Protein AF-A0A6B3IFC1-F1 (afdb_monomer_lite)

Sequence (209 aa):
SLVELRRTVQDLDPGDTPGRGARRLLTRLPGANRLRDHVAKYASAQGTLNRIVGSLRSGQDELRRDNAALHTERTRLWESMGRLQEYAVLTEALDGVVARRIADTEHADPVQADALRADVLFPVRQKHQDLLTQLAVCAQGYLAMDVVRRNNDELIKGVDRAATTTLSALRIAVTLASALENQRRVTEQVRVLRSTTEELIRGNAEMLA

Radius of gyration: 40.64 Å; chains: 1; bounding box: 95×30×128 Å

Foldseek 3Di:
DPDDPPPPPPPPDPPDDPDVPVVVVLVPPPCNVVVVVLVVVLVVLVVVLVVVLVVLVVVLVVLVVLLVVLVVVLVVLVVVLVVLVVLLVVLVVQLVVLVVVLVVCCVPPVPVSVCSVVVPNVVSVVSSVVSVVSSVVSVVSSVVSVVSNVVSVVSSVVSVCCSPPVSVVSNVVSVVVSVVVVVVVVVVVVVVVVVVVVVVVVVVVVVVD

Structure (mmCIF, N/CA/C/O backbone):
data_AF-A0A6B3IFC1-F1
#
_entry.id   AF-A0A6B3IFC1-F1
#
loop_
_atom_site.group_PDB
_atom_site.id
_atom_site.type_symbol
_atom_site.label_atom_id
_atom_site.label_alt_id
_atom_site.label_comp_id
_atom_site.label_asym_id
_atom_site.label_entity_id
_atom_site.label_seq_id
_atom_site.pdbx_PDB_ins_code
_atom_site.Cartn_x
_atom_site.Cartn_y
_atom_site.Cartn_z
_atom_site.occupancy
_atom_site.B_iso_or_equiv
_atom_site.auth_seq_id
_atom_site.auth_comp_id
_atom_site.auth_asym_id
_atom_site.auth_atom_id
_atom_site.pdbx_PDB_model_num
ATOM 1 N N . SER A 1 1 ? -37.799 20.849 6.720 1.00 44.66 1 SER A N 1
ATOM 2 C CA . SER A 1 1 ? -38.107 19.654 7.524 1.00 44.66 1 SER A CA 1
ATOM 3 C C . SER A 1 1 ? -36.796 19.207 8.156 1.00 44.66 1 SER A C 1
ATOM 5 O O . SER A 1 1 ? -35.993 18.592 7.481 1.00 44.66 1 SER A O 1
ATOM 7 N N . LEU A 1 2 ? -36.308 19.749 9.276 1.00 30.45 2 LEU A N 1
ATOM 8 C CA . LEU A 1 2 ? -36.878 19.811 10.625 1.00 30.45 2 LEU A CA 1
ATOM 9 C C . LEU A 1 2 ? -37.477 18.472 11.097 1.00 30.45 2 LEU A C 1
ATOM 11 O O . LEU A 1 2 ? -38.662 18.228 10.936 1.00 30.45 2 LEU A O 1
ATOM 15 N N . VAL A 1 3 ? -36.625 17.712 11.800 1.00 33.16 3 VAL A N 1
ATOM 16 C CA . VAL A 1 3 ? -36.979 16.864 12.960 1.00 33.16 3 VAL A CA 1
ATOM 17 C C . VAL A 1 3 ? -37.540 15.463 12.660 1.00 33.16 3 VAL A C 1
ATOM 19 O O . VAL A 1 3 ? -38.360 14.949 13.409 1.00 33.16 3 VAL A O 1
ATOM 22 N N . GLU A 1 4 ? -37.022 14.766 11.646 1.00 37.31 4 GLU A N 1
ATOM 23 C CA . GLU A 1 4 ? -37.506 13.410 11.307 1.00 37.31 4 GLU A CA 1
ATOM 24 C C . GLU A 1 4 ? -36.605 12.233 11.727 1.00 37.31 4 GLU A C 1
ATOM 26 O O . GLU A 1 4 ? -36.847 11.096 11.350 1.00 37.31 4 GLU A O 1
ATOM 31 N N . LEU A 1 5 ? -35.607 12.439 12.594 1.00 33.94 5 LEU A N 1
ATOM 32 C CA . LEU A 1 5 ? -34.878 11.313 13.215 1.00 33.94 5 LEU A CA 1
ATOM 33 C C . LEU A 1 5 ? -34.531 11.539 14.691 1.00 33.94 5 LEU A C 1
ATOM 35 O O . LEU A 1 5 ? -33.506 11.101 15.210 1.00 33.94 5 LEU A O 1
ATOM 39 N N . ARG A 1 6 ? -35.437 12.213 15.404 1.00 35.06 6 ARG A N 1
ATOM 40 C CA . ARG A 1 6 ? -35.442 12.274 16.870 1.00 35.06 6 ARG A CA 1
ATOM 41 C C . ARG A 1 6 ? -36.792 11.793 17.394 1.00 35.06 6 ARG A C 1
ATOM 43 O O . ARG A 1 6 ? -37.571 12.582 17.918 1.00 35.06 6 ARG A O 1
ATOM 50 N N . ARG A 1 7 ? -37.085 10.497 17.250 1.00 34.75 7 ARG A N 1
ATOM 51 C CA . ARG A 1 7 ? -38.224 9.883 17.953 1.00 34.75 7 ARG A CA 1
ATOM 52 C C . ARG A 1 7 ? -38.098 8.377 18.197 1.00 34.75 7 ARG A C 1
ATOM 54 O O . ARG A 1 7 ? -39.072 7.651 18.110 1.00 34.75 7 ARG A O 1
ATOM 61 N N . THR A 1 8 ? -36.933 7.909 18.640 1.00 37.75 8 THR A N 1
ATOM 62 C CA . THR A 1 8 ? -36.818 6.602 19.324 1.00 37.75 8 THR A CA 1
ATOM 63 C C . THR A 1 8 ? -37.108 6.768 20.821 1.00 37.75 8 THR A C 1
ATOM 65 O O . THR A 1 8 ? -36.258 6.521 21.670 1.00 37.75 8 THR A O 1
ATOM 68 N N . VAL A 1 9 ? -38.295 7.288 21.145 1.00 34.97 9 VAL A N 1
ATOM 69 C CA . VAL A 1 9 ? -38.844 7.333 22.522 1.00 34.97 9 VAL A CA 1
ATOM 70 C C . VAL A 1 9 ? -40.312 6.886 22.537 1.00 34.97 9 VAL A C 1
ATOM 72 O O . VAL A 1 9 ? -40.978 6.943 23.562 1.00 34.97 9 VAL A O 1
ATOM 75 N N . GLN A 1 10 ? -40.842 6.398 21.417 1.00 34.88 10 GLN A N 1
ATOM 76 C CA . GLN A 1 10 ? -42.260 6.083 21.305 1.00 34.88 10 GLN A CA 1
ATOM 77 C C . GLN A 1 10 ? -42.498 4.596 21.067 1.00 34.88 10 GLN A C 1
ATOM 79 O O . GLN A 1 10 ? -43.219 4.233 20.161 1.00 34.88 10 GLN A O 1
ATOM 84 N N . ASP A 1 11 ? -41.902 3.765 21.919 1.00 36.50 11 ASP A N 1
ATOM 85 C CA . ASP A 1 11 ? -42.321 2.376 22.123 1.00 36.50 11 ASP A CA 1
ATOM 86 C C . ASP A 1 11 ? -42.270 2.077 23.618 1.00 36.50 11 ASP A C 1
ATOM 88 O O . ASP A 1 11 ? -41.340 1.457 24.127 1.00 36.50 11 ASP A O 1
ATOM 92 N N . LEU A 1 12 ? -43.238 2.632 24.347 1.00 33.69 12 LEU A N 1
ATOM 93 C CA . LEU A 1 12 ? -43.640 2.193 25.686 1.00 33.69 12 LEU A CA 1
ATOM 94 C C . LEU A 1 12 ? -44.957 2.880 26.067 1.00 33.69 12 LEU A C 1
ATOM 96 O O . LEU A 1 12 ? -45.075 3.512 27.114 1.00 33.69 12 LEU A O 1
ATOM 100 N N . ASP A 1 13 ? -45.963 2.735 25.207 1.00 42.38 13 ASP A N 1
ATOM 101 C CA . ASP A 1 13 ? -47.350 2.817 25.656 1.00 42.38 13 ASP A CA 1
ATOM 102 C C . ASP A 1 13 ? -48.144 1.625 25.109 1.00 42.38 13 ASP A C 1
ATOM 104 O O . ASP A 1 13 ? -48.675 1.683 24.003 1.00 42.38 13 ASP A O 1
ATOM 108 N N . PRO A 1 14 ? -48.226 0.508 25.856 1.00 38.38 14 PRO A N 1
ATOM 109 C CA . PRO A 1 14 ? -49.321 -0.421 25.701 1.00 38.38 14 PRO A CA 1
ATOM 110 C C . PRO A 1 14 ? -50.484 0.128 26.535 1.00 38.38 14 PRO A C 1
ATOM 112 O O . PRO A 1 14 ? -50.649 -0.167 27.735 1.00 38.38 14 PRO A O 1
ATOM 115 N N . GLY A 1 15 ? -51.255 0.989 25.879 1.00 40.12 15 GLY A N 1
ATOM 116 C CA . GLY A 1 15 ? -52.636 1.271 26.219 1.00 40.12 15 GLY A CA 1
ATOM 117 C C . GLY A 1 15 ? -53.509 0.165 25.644 1.00 40.12 15 GLY A C 1
ATOM 118 O O . GLY A 1 15 ? -53.752 0.147 24.449 1.00 40.12 15 GLY A O 1
ATOM 119 N N . ASP A 1 16 ? -53.888 -0.790 26.492 1.00 43.19 16 ASP A N 1
ATOM 120 C CA . ASP A 1 16 ? -55.277 -1.242 26.651 1.00 43.19 16 ASP A CA 1
ATOM 121 C C . ASP A 1 16 ? -55.330 -2.406 27.641 1.00 43.19 16 ASP A C 1
ATOM 123 O O . ASP A 1 16 ? -55.292 -3.587 27.305 1.00 43.19 16 ASP A O 1
ATOM 127 N N . THR A 1 17 ? -55.375 -2.073 28.932 1.00 39.91 17 THR A N 1
ATOM 128 C CA . THR A 1 17 ? -55.842 -3.012 29.961 1.00 39.91 17 THR A CA 1
ATOM 129 C C . THR A 1 17 ? -56.393 -2.212 31.149 1.00 39.91 17 THR A C 1
ATOM 131 O O . THR A 1 17 ? -55.738 -1.265 31.608 1.00 39.91 17 THR A O 1
ATOM 134 N N . PRO A 1 18 ? -57.602 -2.525 31.650 1.00 42.16 18 PRO A N 1
ATOM 135 C CA . PRO A 1 18 ? -58.291 -1.706 32.641 1.00 42.16 18 PRO A CA 1
ATOM 136 C C . PRO A 1 18 ? -57.657 -1.896 34.025 1.00 42.16 18 PRO A C 1
ATOM 138 O O . PRO A 1 18 ? -57.953 -2.836 34.750 1.00 42.16 18 PRO A O 1
ATOM 141 N N . GLY A 1 19 ? -56.754 -0.986 34.394 1.00 44.16 19 GLY A N 1
ATOM 142 C CA . GLY A 1 19 ? -56.053 -1.028 35.682 1.00 44.16 19 GLY A CA 1
ATOM 143 C C . GLY A 1 19 ? -55.394 0.300 36.059 1.00 44.16 19 GLY A C 1
ATOM 144 O O . GLY A 1 19 ? -54.219 0.337 36.422 1.00 44.16 19 GLY A O 1
ATOM 145 N N . ARG A 1 20 ? -56.121 1.424 35.953 1.00 46.25 20 ARG A N 1
ATOM 146 C CA . ARG A 1 20 ? -55.597 2.789 36.208 1.00 46.25 20 ARG A CA 1
ATOM 147 C C . ARG A 1 20 ? -55.148 3.065 37.658 1.00 46.25 20 ARG A C 1
ATOM 149 O O . ARG A 1 20 ? -54.474 4.066 37.883 1.00 46.25 20 ARG A O 1
ATOM 156 N N . GLY A 1 21 ? -55.450 2.195 38.626 1.00 44.12 21 GLY A N 1
ATOM 157 C CA . GLY A 1 21 ? -55.042 2.367 40.031 1.00 44.12 21 GLY A CA 1
ATOM 158 C C . GLY A 1 21 ? -53.614 1.901 40.353 1.00 44.12 21 GLY A C 1
ATOM 159 O O . GLY A 1 21 ? -52.909 2.552 41.121 1.00 44.12 21 GLY A O 1
ATOM 160 N N . ALA A 1 22 ? -53.140 0.820 39.725 1.00 46.16 22 ALA A N 1
ATOM 161 C CA . ALA A 1 22 ? -51.871 0.179 40.093 1.00 46.16 22 ALA A CA 1
ATOM 162 C C . ALA A 1 22 ? -50.627 0.853 39.469 1.00 46.16 22 ALA A C 1
ATOM 164 O O . ALA A 1 22 ? -49.564 0.905 40.090 1.00 46.16 22 ALA A O 1
ATOM 165 N N . ARG A 1 23 ? -50.752 1.453 38.272 1.00 47.50 23 ARG A N 1
ATOM 166 C CA . ARG A 1 23 ? -49.630 2.122 37.571 1.00 47.50 23 ARG A CA 1
ATOM 167 C C . ARG A 1 23 ? -49.149 3.416 38.250 1.00 47.50 23 ARG A C 1
ATOM 169 O O . ARG A 1 23 ? -47.977 3.755 38.118 1.00 47.50 23 ARG A O 1
ATOM 176 N N . ARG A 1 24 ? -50.003 4.121 39.009 1.00 50.41 24 ARG A N 1
ATOM 177 C CA . ARG A 1 24 ? -49.600 5.296 39.822 1.00 50.41 24 ARG A CA 1
ATOM 178 C C . ARG A 1 24 ? -48.978 4.921 41.171 1.00 50.41 24 ARG A C 1
ATOM 180 O O . ARG A 1 24 ? -48.279 5.741 41.759 1.00 50.41 24 ARG A O 1
ATOM 187 N N . LEU A 1 25 ? -49.222 3.702 41.654 1.00 47.25 25 LEU A N 1
ATOM 188 C CA . LEU A 1 25 ? -48.670 3.216 42.918 1.00 47.25 25 LEU A CA 1
ATOM 189 C C . LEU A 1 25 ? -47.225 2.713 42.738 1.00 47.25 25 LEU A C 1
ATOM 191 O O . LEU A 1 25 ? -46.376 2.958 43.590 1.00 47.25 25 LEU A O 1
ATOM 195 N N . LEU A 1 26 ? -46.909 2.124 41.578 1.00 51.03 26 LEU A N 1
ATOM 196 C CA . LEU A 1 26 ? -45.552 1.674 41.235 1.00 51.03 26 LEU A CA 1
ATOM 197 C C . LEU A 1 26 ? -44.563 2.821 40.964 1.00 51.03 26 LEU A C 1
ATOM 199 O O . LEU A 1 26 ? -43.377 2.675 41.238 1.00 51.03 26 LEU A O 1
ATOM 203 N N . THR A 1 27 ? -45.023 3.982 40.488 1.00 48.78 27 THR A N 1
ATOM 204 C CA . THR A 1 27 ? -44.160 5.162 40.271 1.00 48.78 27 THR A CA 1
ATOM 205 C C . THR A 1 27 ? -43.858 5.954 41.547 1.00 48.78 27 THR A C 1
ATOM 207 O O . THR A 1 27 ? -42.941 6.772 41.542 1.00 48.78 27 THR A O 1
ATOM 210 N N . ARG A 1 28 ? -44.581 5.698 42.648 1.00 51.44 28 ARG A N 1
ATOM 211 C CA . ARG A 1 28 ? -44.344 6.297 43.977 1.00 51.44 28 ARG A CA 1
ATOM 212 C C . ARG A 1 28 ? -43.596 5.383 44.951 1.00 51.44 28 ARG A C 1
ATOM 214 O O . ARG A 1 28 ? -43.271 5.821 46.050 1.00 51.44 28 ARG A O 1
ATOM 221 N N . LEU A 1 29 ? -43.283 4.150 44.554 1.00 49.03 29 LEU A N 1
ATOM 222 C CA . LEU A 1 29 ? -42.399 3.277 45.324 1.00 49.03 29 LEU A CA 1
ATOM 223 C C . LEU A 1 29 ? -40.964 3.845 45.296 1.00 49.03 29 LEU A C 1
ATOM 225 O O . LEU A 1 29 ? -40.421 4.048 44.200 1.00 49.03 29 LEU A O 1
ATOM 229 N N . PRO A 1 30 ? -40.333 4.104 46.461 1.00 44.91 30 PRO A N 1
ATOM 230 C CA . PRO A 1 30 ? -38.970 4.626 46.556 1.00 44.91 30 PRO A CA 1
ATOM 231 C C . PRO A 1 30 ? -37.958 3.592 46.027 1.00 44.91 30 PRO A C 1
ATOM 233 O O . PRO A 1 30 ? -37.359 2.827 46.772 1.00 44.91 30 PRO A O 1
ATOM 236 N N . GLY A 1 31 ? -37.787 3.546 44.703 1.00 53.56 31 GLY A N 1
ATOM 237 C CA . GLY A 1 31 ? -36.930 2.576 44.012 1.00 53.56 31 GLY A CA 1
ATOM 238 C C . GLY A 1 31 ? -37.179 2.453 42.503 1.00 53.56 31 GLY A C 1
ATOM 239 O O . GLY A 1 31 ? -36.244 2.153 41.763 1.00 53.56 31 GLY A O 1
ATOM 240 N N . ALA A 1 32 ? -38.385 2.767 42.012 1.00 49.09 32 ALA A N 1
ATOM 241 C CA . ALA A 1 32 ? -38.739 2.586 40.597 1.00 49.09 32 ALA A CA 1
ATOM 242 C C . ALA A 1 32 ? -37.940 3.489 39.630 1.00 49.09 32 ALA A C 1
ATOM 244 O O . ALA A 1 32 ? -37.480 3.025 38.587 1.00 49.09 32 ALA A O 1
ATOM 245 N N . ASN A 1 33 ? -37.685 4.752 39.999 1.00 56.19 33 ASN A N 1
ATOM 246 C CA . ASN A 1 33 ? -36.814 5.640 39.210 1.00 56.19 33 ASN A CA 1
ATOM 247 C C . ASN A 1 33 ? -35.348 5.165 39.186 1.00 56.19 33 ASN A C 1
ATOM 249 O O . ASN A 1 33 ? -34.645 5.388 38.208 1.00 56.19 33 ASN A O 1
ATOM 253 N N . ARG A 1 34 ? -34.897 4.444 40.222 1.00 56.97 34 ARG A N 1
ATOM 254 C CA . ARG A 1 34 ? -33.497 4.008 40.367 1.00 56.97 34 ARG A CA 1
ATOM 255 C C . ARG A 1 34 ? -33.161 2.806 39.484 1.00 56.97 34 ARG A C 1
ATOM 257 O O . ARG A 1 34 ? -32.059 2.734 38.949 1.00 56.97 34 ARG A O 1
ATOM 264 N N . LEU A 1 35 ? -34.117 1.894 39.288 1.00 55.34 35 LEU A N 1
ATOM 265 C CA . LEU A 1 35 ? -33.994 0.809 38.305 1.00 55.34 35 LEU A CA 1
ATOM 266 C C . LEU A 1 35 ? -33.917 1.361 36.876 1.00 55.34 35 LEU A C 1
ATOM 268 O O . LEU A 1 35 ? -33.113 0.887 36.077 1.00 55.34 35 LEU A O 1
ATOM 272 N N . ARG A 1 36 ? -34.697 2.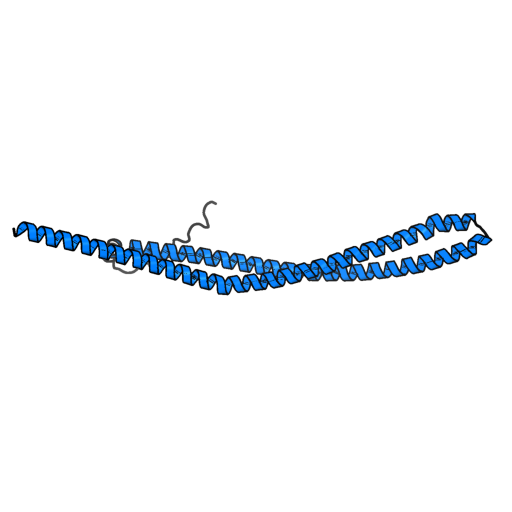409 36.578 1.00 59.34 36 ARG A N 1
ATOM 273 C CA . ARG A 1 36 ? -34.665 3.099 35.281 1.00 59.34 36 ARG A CA 1
ATOM 274 C C . ARG A 1 36 ? -33.305 3.726 34.984 1.00 59.34 36 ARG A C 1
ATOM 276 O O . ARG A 1 36 ? -32.783 3.513 33.894 1.00 59.34 36 ARG A O 1
ATOM 283 N N . ASP A 1 37 ? -32.712 4.421 35.950 1.00 65.69 37 ASP A N 1
ATOM 284 C CA . ASP A 1 37 ? -31.393 5.043 35.779 1.00 65.69 37 ASP A CA 1
ATOM 285 C C . ASP A 1 37 ? -30.276 4.009 35.566 1.00 65.69 37 ASP A C 1
ATOM 287 O O . ASP A 1 37 ? -29.344 4.244 34.793 1.00 65.69 37 ASP A O 1
ATOM 291 N N . HIS A 1 38 ? -30.375 2.840 36.211 1.00 58.72 38 HIS A N 1
ATOM 292 C CA . HIS A 1 38 ? -29.400 1.755 36.049 1.00 58.72 38 HIS A CA 1
ATOM 293 C C . HIS A 1 38 ? -29.494 1.111 34.663 1.00 58.72 38 HIS A C 1
ATOM 295 O O . HIS A 1 38 ? -28.481 0.939 33.985 1.00 58.72 38 HIS A O 1
ATOM 301 N N . VAL A 1 39 ? -30.719 0.836 34.207 1.00 58.97 39 VAL A N 1
ATOM 302 C CA . VAL A 1 39 ? -30.981 0.338 32.849 1.00 58.97 39 V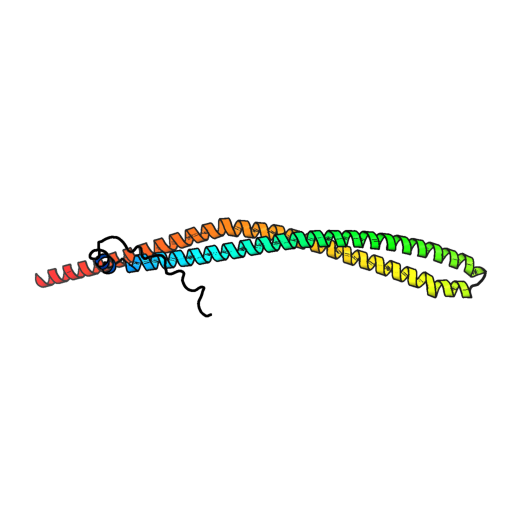AL A CA 1
ATOM 303 C C . VAL A 1 39 ? -30.530 1.360 31.803 1.00 58.97 39 VAL A C 1
ATOM 305 O O . VAL A 1 39 ? -29.913 0.977 30.813 1.00 58.97 39 VAL A O 1
ATOM 308 N N . ALA A 1 40 ? -30.748 2.657 32.040 1.00 62.16 40 ALA A N 1
ATOM 309 C CA . ALA A 1 40 ? -30.331 3.719 31.127 1.00 62.16 40 ALA A CA 1
ATOM 310 C C . ALA A 1 40 ? -28.800 3.831 31.000 1.00 62.16 40 ALA A C 1
ATOM 312 O O . ALA A 1 40 ? -28.282 3.930 29.886 1.00 62.16 40 ALA A O 1
ATOM 313 N N . LYS A 1 41 ? -28.051 3.765 32.113 1.00 69.75 41 LYS A N 1
ATOM 314 C CA . LYS A 1 41 ? -26.575 3.773 32.084 1.00 69.75 41 LYS A CA 1
ATOM 315 C C . LYS A 1 41 ? -26.007 2.538 31.384 1.00 69.75 41 LYS A C 1
ATOM 317 O O . LYS A 1 41 ? -25.112 2.674 30.550 1.00 69.75 41 LYS A O 1
ATOM 322 N N . TYR A 1 42 ? -26.555 1.358 31.671 1.00 65.06 42 TYR A N 1
ATOM 323 C CA . TYR A 1 42 ? -26.146 0.113 31.020 1.00 65.06 42 TYR A CA 1
ATOM 324 C C . TYR A 1 42 ? -26.443 0.131 29.513 1.00 65.06 42 TYR A C 1
ATOM 326 O O . TYR A 1 42 ? -25.560 -0.149 28.702 1.00 65.06 42 TYR A O 1
ATOM 334 N N . ALA A 1 43 ? -27.652 0.544 29.122 1.00 65.50 43 ALA A N 1
ATOM 335 C CA . ALA A 1 43 ? -28.039 0.685 27.721 1.00 65.50 43 ALA A CA 1
ATOM 336 C C . ALA A 1 43 ? -27.150 1.696 26.973 1.00 65.50 43 ALA A C 1
ATOM 338 O O . ALA A 1 43 ? -26.762 1.448 25.832 1.00 65.50 43 ALA A O 1
ATOM 339 N N . SER A 1 44 ? -26.764 2.799 27.624 1.00 77.06 44 SER A N 1
ATOM 340 C CA . SER A 1 44 ? -25.848 3.800 27.060 1.00 77.06 44 SER A CA 1
ATOM 341 C C . SER A 1 44 ? -24.436 3.244 26.818 1.00 77.06 44 SER A C 1
ATOM 343 O O . SER A 1 44 ? -23.866 3.419 25.732 1.00 77.06 44 SER A O 1
ATOM 345 N N . ALA A 1 45 ? -23.882 2.512 27.792 1.00 75.88 45 ALA A N 1
ATOM 346 C CA . ALA A 1 45 ? -22.588 1.848 27.648 1.00 75.88 45 ALA A CA 1
ATOM 347 C C . ALA A 1 45 ? -22.625 0.802 26.522 1.00 75.88 45 ALA A C 1
ATOM 349 O O . ALA A 1 45 ? -21.760 0.802 25.646 1.00 75.88 45 ALA A O 1
ATOM 350 N N . GLN A 1 46 ? -23.678 -0.017 26.472 1.00 75.62 46 GLN A N 1
ATOM 351 C CA . GLN A 1 46 ? -23.863 -1.025 25.431 1.00 75.62 46 GLN A CA 1
ATOM 352 C C . GLN A 1 46 ? -24.022 -0.408 24.033 1.00 75.62 46 GLN A C 1
ATOM 354 O O . GLN A 1 46 ? -23.430 -0.895 23.070 1.00 75.62 46 GLN A O 1
ATOM 359 N N . GLY A 1 47 ? -24.766 0.695 23.915 1.00 83.62 47 GLY A N 1
ATOM 360 C CA . GLY A 1 47 ? -24.899 1.446 22.666 1.00 83.62 47 GLY A CA 1
ATOM 361 C C . GLY A 1 47 ? -23.570 2.034 22.186 1.00 83.62 47 GLY A C 1
ATOM 362 O O . GLY A 1 47 ? -23.285 2.035 20.988 1.00 83.62 47 GLY A O 1
ATOM 363 N N . THR A 1 48 ? -22.719 2.481 23.113 1.00 83.81 48 THR A N 1
ATOM 364 C CA . THR A 1 48 ? -21.363 2.952 22.793 1.00 83.81 48 THR A CA 1
ATOM 365 C C . THR A 1 48 ? -20.469 1.816 22.314 1.00 83.81 48 THR A C 1
ATOM 367 O O . THR A 1 48 ? -19.832 1.950 21.271 1.00 83.81 48 THR A O 1
ATOM 370 N N . LEU A 1 49 ? -20.482 0.677 23.008 1.00 83.75 49 LEU A N 1
ATOM 371 C CA . LEU A 1 49 ? -19.738 -0.516 22.606 1.00 83.75 49 LEU A CA 1
ATOM 372 C C . LEU A 1 49 ? -20.164 -1.015 21.218 1.00 83.75 49 LEU A C 1
ATOM 374 O O . LEU A 1 49 ? -19.313 -1.289 20.377 1.00 83.75 49 LEU A O 1
ATOM 378 N N . ASN A 1 50 ? -21.467 -1.057 20.932 1.00 85.06 50 ASN A N 1
ATOM 379 C CA . ASN A 1 50 ? -21.971 -1.457 19.617 1.00 85.06 50 ASN A CA 1
ATOM 380 C C . ASN A 1 50 ? -21.539 -0.489 18.501 1.00 85.06 50 ASN A C 1
ATOM 382 O O . ASN A 1 50 ? -21.184 -0.944 17.416 1.00 85.06 50 ASN A O 1
ATOM 386 N N . ARG A 1 51 ? -21.504 0.827 18.761 1.00 89.38 51 ARG A N 1
ATOM 387 C CA . ARG A 1 51 ? -20.957 1.809 17.805 1.00 89.38 51 ARG A CA 1
ATOM 388 C C . ARG A 1 51 ? -19.475 1.583 17.526 1.00 89.38 51 ARG A C 1
ATOM 390 O O . ARG A 1 51 ? -19.070 1.656 16.371 1.00 89.38 51 ARG A O 1
ATOM 397 N N . ILE A 1 52 ? -18.682 1.294 18.559 1.00 86.75 52 ILE A N 1
ATOM 398 C CA . ILE A 1 52 ? -17.250 0.998 18.403 1.00 86.75 52 ILE A CA 1
ATOM 399 C C . ILE A 1 52 ? -17.064 -0.235 17.514 1.00 86.75 52 ILE A C 1
ATOM 401 O O . ILE A 1 52 ? -16.295 -0.189 16.562 1.00 86.75 52 ILE A O 1
ATOM 405 N N . VAL A 1 53 ? -17.818 -1.307 17.768 1.00 87.94 53 VAL A N 1
ATOM 406 C CA . VAL A 1 53 ? -17.775 -2.530 16.948 1.00 87.94 53 VAL A CA 1
ATOM 407 C C . VAL A 1 53 ? -18.200 -2.261 15.511 1.00 87.94 53 VAL A C 1
ATOM 409 O O . VAL A 1 53 ? -17.566 -2.763 14.589 1.00 87.94 53 VAL A O 1
ATOM 412 N N . GLY A 1 54 ? -19.254 -1.465 15.316 1.00 90.00 54 GLY A N 1
ATOM 413 C CA . GLY A 1 54 ? -19.692 -1.045 13.988 1.00 90.00 54 GLY A CA 1
ATOM 414 C C . GLY A 1 54 ? -18.583 -0.313 13.233 1.00 90.00 54 GLY A C 1
ATOM 415 O O . GLY A 1 54 ? -18.263 -0.698 12.117 1.00 90.00 54 GLY A O 1
ATOM 416 N N . SER A 1 55 ? -17.941 0.669 13.872 1.00 91.81 55 SER A N 1
ATOM 417 C CA . SER A 1 55 ? -16.814 1.415 13.294 1.00 91.81 55 SER A CA 1
ATOM 418 C C . SER A 1 55 ? -15.633 0.505 12.938 1.00 91.81 55 SER A C 1
ATOM 420 O O . SER A 1 55 ? -15.110 0.567 11.829 1.00 91.81 55 SER A O 1
ATOM 422 N N . LEU A 1 56 ? -15.263 -0.402 13.848 1.00 91.56 56 LEU A N 1
ATOM 423 C CA . LEU A 1 56 ? -14.205 -1.386 13.629 1.00 91.56 56 LEU A CA 1
ATOM 424 C C . LEU A 1 56 ? -14.497 -2.282 12.417 1.00 91.56 56 LEU A C 1
ATOM 426 O O . LEU A 1 56 ? -13.627 -2.469 11.571 1.00 91.56 56 LEU A O 1
ATOM 430 N N . ARG A 1 57 ? -15.725 -2.798 12.296 1.00 90.69 57 ARG A N 1
ATOM 431 C CA . ARG A 1 57 ? -16.144 -3.615 11.146 1.00 90.69 57 ARG A CA 1
ATOM 432 C C . ARG A 1 57 ? -16.135 -2.823 9.841 1.00 90.69 57 ARG A C 1
ATOM 434 O O . ARG A 1 57 ? -15.610 -3.319 8.853 1.00 90.69 57 ARG A O 1
ATOM 441 N N . SER A 1 58 ? -16.628 -1.586 9.851 1.00 94.75 58 SER A N 1
ATOM 442 C CA . SER A 1 58 ? -16.566 -0.713 8.674 1.00 94.75 58 SER A CA 1
ATOM 443 C C . SER A 1 58 ? -15.125 -0.462 8.223 1.00 94.75 58 SER A C 1
ATOM 445 O O . SER A 1 58 ? -14.839 -0.572 7.033 1.00 94.75 58 SER A O 1
ATOM 447 N N . GLY A 1 59 ? -14.210 -0.197 9.164 1.00 95.31 59 GLY A N 1
ATOM 448 C CA . GLY A 1 59 ? -12.782 -0.064 8.865 1.00 95.31 59 GLY A CA 1
ATOM 449 C C . GLY A 1 59 ? -12.174 -1.362 8.325 1.00 95.31 59 GLY A C 1
ATOM 450 O O . GLY A 1 59 ? -11.375 -1.335 7.398 1.00 95.31 59 GLY A O 1
ATOM 451 N N . GLN A 1 60 ? -12.601 -2.522 8.833 1.00 96.00 60 GLN A N 1
ATOM 452 C CA . GLN A 1 60 ? -12.193 -3.822 8.292 1.00 96.00 60 GLN A CA 1
ATOM 453 C C . GLN A 1 60 ? -12.620 -3.995 6.826 1.00 96.00 60 GLN A C 1
ATOM 455 O O . GLN A 1 60 ? -11.842 -4.487 6.009 1.00 96.00 60 GLN A O 1
ATOM 460 N N . ASP A 1 61 ? -13.842 -3.592 6.484 1.00 96.62 61 ASP A N 1
ATOM 461 C CA . ASP A 1 61 ? -14.363 -3.688 5.118 1.00 96.62 61 ASP A CA 1
ATOM 462 C C . ASP A 1 61 ? -13.695 -2.696 4.162 1.00 96.62 61 ASP A C 1
ATOM 464 O O . ASP A 1 61 ? -13.562 -2.981 2.972 1.00 96.62 61 ASP A O 1
ATOM 468 N N . GLU A 1 62 ? -13.262 -1.544 4.668 1.00 97.50 62 GLU A N 1
ATOM 469 C CA . GLU A 1 62 ? -12.425 -0.598 3.930 1.00 97.50 62 GLU A CA 1
ATOM 470 C C . GLU A 1 62 ? -11.052 -1.203 3.618 1.00 97.50 62 GLU A C 1
ATOM 472 O O . GLU A 1 62 ? -10.699 -1.306 2.448 1.00 97.50 62 GLU A O 1
ATOM 477 N N . LEU A 1 63 ? -10.361 -1.767 4.616 1.00 98.06 63 LEU A N 1
ATOM 478 C CA . LEU A 1 63 ? -9.076 -2.454 4.413 1.00 98.06 63 LEU A CA 1
ATOM 479 C C . LEU A 1 63 ? -9.171 -3.609 3.398 1.00 98.06 63 LEU A C 1
ATOM 481 O O . LEU A 1 63 ? -8.250 -3.837 2.612 1.00 98.06 63 LEU A O 1
ATOM 485 N N . ARG A 1 64 ? -10.293 -4.344 3.380 1.00 97.81 64 ARG A N 1
ATOM 486 C CA . ARG A 1 64 ? -10.550 -5.396 2.377 1.00 97.81 64 ARG A CA 1
ATOM 487 C C . ARG A 1 64 ? -10.700 -4.828 0.967 1.00 97.81 64 ARG A C 1
ATOM 489 O O . ARG A 1 64 ? -10.171 -5.411 0.020 1.00 97.81 64 ARG A O 1
ATOM 496 N N . ARG A 1 65 ? -11.420 -3.712 0.822 1.00 98.06 65 ARG A N 1
ATOM 497 C CA . ARG A 1 65 ? -11.575 -3.011 -0.462 1.00 98.06 65 ARG A CA 1
ATOM 498 C C . ARG A 1 65 ? -10.241 -2.454 -0.949 1.00 98.06 65 ARG A C 1
ATOM 500 O O . ARG A 1 65 ? -9.910 -2.651 -2.116 1.00 98.06 65 ARG A O 1
ATOM 507 N N . ASP A 1 66 ? -9.449 -1.874 -0.055 1.00 98.12 66 ASP A N 1
ATOM 508 C CA . ASP A 1 66 ? -8.107 -1.380 -0.366 1.00 98.12 66 ASP A CA 1
ATOM 509 C C . ASP A 1 66 ? -7.195 -2.511 -0.844 1.00 98.12 66 ASP A C 1
ATOM 511 O O . ASP A 1 66 ? -6.511 -2.365 -1.853 1.00 98.12 66 ASP A O 1
ATOM 515 N N . ASN A 1 67 ? -7.240 -3.682 -0.200 1.00 98.12 67 ASN A N 1
ATOM 516 C CA . ASN A 1 67 ? -6.496 -4.853 -0.668 1.00 98.12 67 ASN A CA 1
ATOM 517 C C . ASN A 1 67 ? -6.907 -5.287 -2.082 1.00 98.12 67 ASN A C 1
ATOM 519 O O . ASN A 1 67 ? -6.041 -5.613 -2.896 1.00 98.12 67 ASN A O 1
ATOM 523 N N . ALA A 1 68 ? -8.201 -5.266 -2.409 1.00 97.75 68 ALA A N 1
ATOM 524 C CA . ALA A 1 68 ? -8.671 -5.577 -3.759 1.00 97.75 68 ALA A CA 1
ATOM 525 C C . ALA A 1 68 ? -8.193 -4.541 -4.799 1.00 97.75 68 ALA A C 1
ATOM 527 O O . ALA A 1 68 ? -7.772 -4.909 -5.902 1.00 97.75 68 ALA A O 1
ATOM 528 N N . ALA A 1 69 ? -8.201 -3.255 -4.438 1.00 97.69 69 ALA A N 1
ATOM 529 C CA . ALA A 1 69 ? -7.668 -2.187 -5.278 1.00 97.69 69 ALA A CA 1
ATOM 530 C C . ALA A 1 69 ? -6.152 -2.344 -5.498 1.00 97.69 69 ALA A C 1
ATOM 532 O O . ALA A 1 69 ? -5.697 -2.324 -6.642 1.00 97.69 69 ALA A O 1
ATOM 533 N N . LEU A 1 70 ? -5.387 -2.608 -4.431 1.00 97.94 70 LEU A N 1
ATOM 534 C CA . LEU A 1 70 ? -3.946 -2.875 -4.493 1.00 97.94 70 LEU A CA 1
ATOM 535 C C . LEU A 1 70 ? -3.625 -4.071 -5.394 1.00 97.94 70 LEU A C 1
ATOM 537 O O . LEU A 1 70 ? -2.681 -4.010 -6.175 1.00 97.94 70 LEU A O 1
ATOM 541 N N . HIS A 1 71 ? -4.416 -5.145 -5.341 1.00 96.62 71 HIS A N 1
ATOM 542 C CA . HIS A 1 71 ? -4.239 -6.290 -6.239 1.00 96.62 71 HIS A CA 1
ATOM 543 C C . HIS A 1 71 ? -4.420 -5.925 -7.716 1.00 96.62 71 HIS A C 1
ATOM 545 O O . HIS A 1 71 ? -3.644 -6.377 -8.564 1.00 96.62 71 HIS A O 1
ATOM 551 N N . THR A 1 72 ? -5.425 -5.103 -8.020 1.00 97.50 72 THR A N 1
ATOM 552 C CA . THR A 1 72 ? -5.673 -4.627 -9.387 1.00 97.50 72 THR A CA 1
ATOM 553 C C . THR A 1 72 ? -4.511 -3.766 -9.872 1.00 97.50 72 THR A C 1
ATOM 555 O O . THR A 1 72 ? -3.989 -3.988 -10.964 1.00 97.50 72 THR A O 1
ATOM 558 N N . GLU A 1 73 ? -4.056 -2.830 -9.042 1.00 97.56 73 GLU A N 1
ATOM 559 C CA . GLU A 1 73 ? -2.961 -1.929 -9.397 1.00 97.56 73 GLU A CA 1
ATOM 560 C C . GLU A 1 73 ? -1.642 -2.679 -9.589 1.00 97.56 73 GLU A C 1
ATOM 562 O O . GLU A 1 73 ? -0.935 -2.473 -10.573 1.00 97.56 73 GLU A O 1
ATOM 567 N N . ARG A 1 74 ? -1.362 -3.653 -8.721 1.00 97.44 74 ARG A N 1
ATOM 568 C CA . ARG A 1 74 ? -0.193 -4.526 -8.833 1.00 97.44 74 ARG A CA 1
ATOM 569 C C . ARG A 1 74 ? -0.169 -5.304 -10.153 1.00 97.44 74 ARG A C 1
ATOM 571 O O . ARG A 1 74 ? 0.895 -5.478 -10.738 1.00 97.44 74 ARG A O 1
ATOM 578 N N . THR A 1 75 ? -1.334 -5.742 -10.632 1.00 97.00 75 THR A N 1
ATOM 579 C CA . THR A 1 75 ? -1.462 -6.440 -11.924 1.00 97.00 75 THR A CA 1
ATOM 580 C C . THR A 1 75 ? -1.122 -5.508 -13.088 1.00 97.00 75 THR A C 1
ATOM 582 O O . THR A 1 75 ? -0.292 -5.849 -13.924 1.00 97.00 75 THR A O 1
ATOM 585 N N . ARG A 1 76 ? -1.671 -4.287 -13.096 1.00 96.44 76 ARG A N 1
ATOM 586 C CA . ARG A 1 76 ? -1.356 -3.271 -14.121 1.00 96.44 76 ARG A CA 1
ATOM 587 C C . ARG A 1 76 ? 0.118 -2.887 -14.128 1.00 96.44 76 ARG A C 1
ATOM 589 O O . ARG A 1 76 ? 0.724 -2.681 -15.181 1.00 96.44 76 ARG A O 1
ATOM 596 N N . LEU A 1 77 ? 0.695 -2.768 -12.938 1.00 97.44 77 LEU A N 1
ATOM 597 C CA . LEU A 1 77 ? 2.081 -2.379 -12.766 1.00 97.44 77 LEU A CA 1
ATOM 598 C C . LEU A 1 77 ? 3.026 -3.492 -13.243 1.00 97.44 77 LEU A C 1
ATOM 600 O O . LEU A 1 77 ? 4.013 -3.203 -13.914 1.00 97.44 77 LEU A O 1
ATOM 604 N N . TRP A 1 78 ? 2.665 -4.757 -13.011 1.00 97.44 78 TRP A N 1
ATOM 605 C CA . TRP A 1 78 ? 3.351 -5.917 -13.583 1.00 97.44 78 TRP A CA 1
ATOM 606 C C . TRP A 1 78 ? 3.315 -5.930 -15.118 1.00 97.44 78 TRP A C 1
ATOM 608 O O . TRP A 1 78 ? 4.351 -6.101 -15.759 1.00 97.44 78 TRP A O 1
ATOM 618 N N . GLU A 1 79 ? 2.149 -5.690 -15.723 1.00 97.75 79 GLU A N 1
ATOM 619 C CA . GLU A 1 79 ? 2.011 -5.591 -17.185 1.00 97.75 79 GLU A CA 1
ATOM 620 C C . GLU A 1 79 ? 2.862 -4.449 -17.762 1.00 97.75 79 GLU A C 1
ATOM 622 O O . GLU A 1 79 ? 3.544 -4.610 -18.777 1.00 97.75 79 GLU A O 1
ATOM 627 N N . SER A 1 80 ? 2.873 -3.302 -17.079 1.00 96.75 80 SER A N 1
ATOM 628 C CA . SER A 1 80 ? 3.681 -2.141 -17.463 1.00 96.75 80 SER A CA 1
ATOM 629 C C . SER A 1 80 ? 5.177 -2.442 -17.384 1.00 96.75 80 SER A C 1
ATOM 631 O O . SER A 1 80 ? 5.914 -2.106 -18.309 1.00 96.75 80 SER A O 1
ATOM 633 N N . MET A 1 81 ? 5.626 -3.131 -16.329 1.00 98.12 81 MET A N 1
ATOM 634 C CA . MET A 1 81 ? 7.010 -3.601 -16.210 1.00 98.12 81 MET A CA 1
ATOM 635 C C . MET A 1 81 ? 7.387 -4.551 -17.347 1.00 98.12 81 MET A C 1
ATOM 637 O O . MET A 1 81 ? 8.466 -4.399 -17.911 1.00 98.12 81 MET A O 1
ATOM 641 N N . GLY A 1 82 ? 6.502 -5.476 -17.731 1.00 98.12 82 GLY A N 1
ATOM 642 C CA . GLY A 1 82 ? 6.733 -6.365 -18.874 1.00 98.12 82 GLY A CA 1
ATOM 643 C C . GLY A 1 82 ? 7.029 -5.585 -20.158 1.00 98.12 82 GLY A C 1
ATOM 644 O O . GLY A 1 82 ? 8.055 -5.801 -20.797 1.00 98.12 82 GLY A O 1
ATOM 645 N N . ARG A 1 83 ? 6.198 -4.584 -20.471 1.00 98.06 83 ARG A N 1
ATOM 646 C CA . ARG A 1 83 ? 6.405 -3.715 -21.643 1.00 98.06 83 ARG A CA 1
ATOM 647 C C . ARG A 1 83 ? 7.677 -2.873 -21.556 1.00 98.06 83 ARG A C 1
ATOM 649 O O . ARG A 1 83 ? 8.375 -2.704 -22.552 1.00 98.06 83 ARG A O 1
ATOM 656 N N . LEU A 1 84 ? 7.982 -2.316 -20.384 1.00 98.44 84 LEU A N 1
ATOM 657 C CA . LEU A 1 84 ? 9.215 -1.550 -20.183 1.00 98.44 84 LEU A CA 1
ATOM 658 C C . LEU A 1 84 ? 10.455 -2.433 -20.372 1.00 98.44 84 LEU A C 1
ATOM 660 O O . LEU A 1 84 ? 11.428 -1.979 -20.971 1.00 98.44 84 LEU A O 1
ATOM 664 N N . GLN A 1 85 ? 10.403 -3.690 -19.923 1.00 98.38 85 GLN A N 1
ATOM 665 C CA . GLN A 1 85 ? 11.473 -4.667 -20.112 1.00 98.38 85 GLN A CA 1
ATOM 666 C C . GLN A 1 85 ? 11.673 -5.008 -21.591 1.00 98.38 85 GLN A C 1
ATOM 668 O O . GLN A 1 85 ? 12.811 -5.030 -22.058 1.00 98.38 85 GLN A O 1
ATOM 673 N N . GLU A 1 86 ? 10.590 -5.224 -22.341 1.00 98.44 86 GLU A N 1
ATOM 674 C CA . GLU A 1 86 ? 10.657 -5.434 -23.793 1.00 98.44 86 GLU A CA 1
ATOM 675 C C . GLU A 1 86 ? 11.343 -4.256 -24.496 1.00 98.44 86 GLU A C 1
ATOM 677 O O . GLU A 1 86 ? 12.257 -4.454 -25.300 1.00 98.44 86 GLU A O 1
ATOM 682 N N . TYR A 1 87 ? 10.961 -3.020 -24.156 1.00 98.31 87 TYR A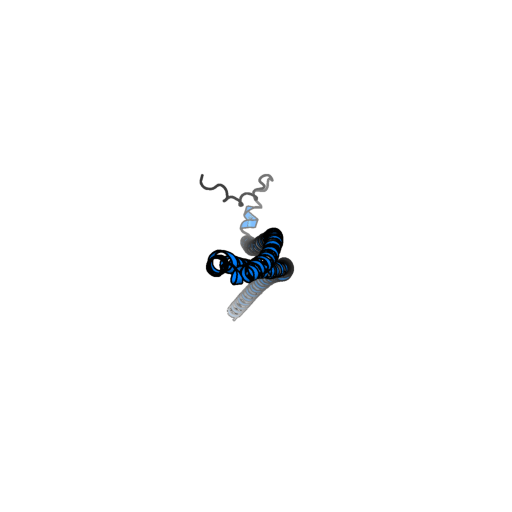 N 1
ATOM 683 C CA . TYR A 1 87 ? 11.608 -1.837 -24.719 1.00 98.31 87 TYR A CA 1
ATOM 684 C C . TYR A 1 87 ? 13.066 -1.703 -24.287 1.00 98.31 87 TYR A C 1
ATOM 686 O O . TYR A 1 87 ? 13.884 -1.305 -25.110 1.00 98.31 87 TYR A O 1
ATOM 694 N N . ALA A 1 88 ? 13.410 -2.045 -23.042 1.00 98.44 88 ALA A N 1
ATOM 695 C CA . ALA A 1 88 ? 14.788 -1.985 -22.568 1.00 98.44 88 ALA A CA 1
ATOM 696 C C . ALA A 1 88 ? 15.689 -2.912 -23.399 1.00 98.44 88 ALA A C 1
ATOM 698 O O . ALA A 1 88 ? 16.706 -2.453 -23.921 1.00 98.44 88 ALA A O 1
ATOM 699 N N . VAL A 1 89 ? 15.257 -4.160 -23.617 1.00 98.44 89 VAL A N 1
ATOM 700 C CA . VAL A 1 89 ? 15.957 -5.138 -24.470 1.00 98.44 89 VAL A CA 1
ATOM 701 C C . VAL A 1 89 ? 16.060 -4.642 -25.915 1.00 98.44 89 VAL A C 1
ATOM 703 O O . VAL A 1 89 ? 17.120 -4.737 -26.533 1.00 98.44 89 VAL A O 1
ATOM 706 N N . LEU A 1 90 ? 14.984 -4.067 -26.463 1.00 98.38 90 LEU A N 1
ATOM 707 C CA . LEU A 1 90 ? 15.001 -3.505 -27.814 1.00 98.38 90 LEU A CA 1
ATOM 708 C C . LEU A 1 90 ? 16.007 -2.352 -27.944 1.00 98.38 90 LEU A C 1
ATOM 710 O O . LEU A 1 90 ? 16.757 -2.304 -28.917 1.00 98.38 90 LEU A O 1
ATOM 714 N N . THR A 1 91 ? 16.034 -1.426 -26.981 1.00 98.19 91 THR A N 1
ATOM 715 C CA . THR A 1 91 ? 16.970 -0.290 -26.998 1.00 98.19 91 THR A CA 1
ATOM 716 C C . THR A 1 91 ? 18.422 -0.727 -26.836 1.00 98.19 91 THR A C 1
ATOM 718 O O . THR A 1 91 ? 19.294 -0.152 -27.479 1.00 98.19 91 THR A O 1
ATOM 721 N N . GLU A 1 92 ? 18.684 -1.778 -26.058 1.00 98.38 92 GLU A N 1
ATOM 722 C CA . GLU A 1 92 ? 20.017 -2.374 -25.923 1.00 98.38 92 GLU A CA 1
ATOM 723 C C . GLU A 1 92 ? 20.474 -3.032 -27.236 1.00 98.38 92 GLU A C 1
ATOM 725 O O . GLU A 1 92 ? 21.594 -2.814 -27.701 1.00 98.38 92 GLU A O 1
ATOM 730 N N . ALA A 1 93 ? 19.588 -3.778 -27.902 1.00 98.38 93 ALA A N 1
ATOM 731 C CA . ALA A 1 93 ? 19.887 -4.349 -29.212 1.00 98.38 93 ALA A CA 1
ATOM 732 C C . ALA A 1 93 ? 20.133 -3.258 -30.272 1.00 98.38 93 ALA A C 1
ATOM 734 O O . ALA A 1 93 ? 21.052 -3.379 -31.089 1.00 98.38 93 ALA A O 1
ATOM 735 N N . LEU A 1 94 ? 19.334 -2.184 -30.247 1.00 98.12 94 LEU A N 1
ATOM 736 C CA . LEU A 1 94 ? 19.491 -1.035 -31.137 1.00 98.12 94 LEU A CA 1
ATOM 737 C C . LEU A 1 94 ? 20.835 -0.332 -30.915 1.00 98.12 94 LEU A C 1
ATOM 739 O O . LEU A 1 94 ? 21.507 -0.024 -31.899 1.00 98.12 94 LEU A O 1
ATOM 743 N N . ASP A 1 95 ? 21.256 -0.147 -29.659 1.00 98.31 95 ASP A N 1
ATOM 744 C CA . ASP A 1 95 ? 22.583 0.379 -29.319 1.00 98.31 95 ASP A CA 1
ATOM 745 C C . ASP A 1 95 ? 23.687 -0.399 -30.037 1.00 98.31 95 ASP A C 1
ATOM 747 O O . ASP A 1 95 ? 24.479 0.175 -30.785 1.00 98.31 95 ASP A O 1
ATOM 751 N N . GLY A 1 96 ? 23.677 -1.728 -29.893 1.00 97.94 96 GLY A N 1
ATOM 752 C CA . GLY A 1 96 ? 24.693 -2.597 -30.482 1.00 97.94 96 GLY A CA 1
ATOM 753 C C . GLY A 1 96 ? 24.697 -2.597 -32.014 1.00 97.94 96 GLY A C 1
ATOM 754 O O . GLY A 1 96 ? 25.746 -2.775 -32.637 1.00 97.94 96 GLY A O 1
ATOM 755 N N . VAL A 1 97 ? 23.544 -2.412 -32.665 1.00 97.94 97 VAL A N 1
ATOM 756 C CA . VAL A 1 97 ? 23.471 -2.272 -34.132 1.00 97.94 97 VAL A CA 1
ATOM 757 C C . VAL A 1 97 ? 24.021 -0.917 -34.579 1.00 97.94 97 VAL A C 1
ATOM 759 O O . VAL A 1 97 ? 24.851 -0.872 -35.487 1.00 97.94 97 VAL A O 1
ATOM 762 N N . VAL A 1 98 ? 23.606 0.172 -33.929 1.00 97.38 98 VAL A N 1
ATOM 763 C CA . VAL A 1 98 ? 24.044 1.534 -34.271 1.00 97.38 98 VAL A CA 1
ATOM 764 C C . VAL A 1 98 ? 25.544 1.696 -34.021 1.00 97.38 98 VAL A C 1
ATOM 766 O O . VAL A 1 98 ? 26.251 2.208 -34.886 1.00 97.38 98 VAL A O 1
ATOM 769 N N . ALA A 1 99 ? 26.058 1.184 -32.901 1.00 97.81 99 ALA A N 1
ATOM 770 C CA . ALA A 1 99 ? 27.481 1.221 -32.574 1.00 97.81 99 ALA A CA 1
ATOM 771 C C . ALA A 1 99 ? 28.343 0.499 -33.624 1.00 97.81 99 ALA A C 1
ATOM 773 O O . ALA A 1 99 ? 29.363 1.035 -34.054 1.00 97.81 99 ALA A O 1
ATOM 774 N N . ARG A 1 100 ? 27.910 -0.683 -34.092 1.00 97.50 100 ARG A N 1
ATOM 775 C CA . ARG A 1 100 ? 28.594 -1.402 -35.182 1.00 97.50 100 ARG A CA 1
ATOM 776 C C . ARG A 1 100 ? 28.571 -0.609 -36.484 1.00 97.50 100 ARG A C 1
ATOM 778 O O . ARG A 1 100 ? 29.611 -0.437 -37.108 1.00 97.50 100 ARG A O 1
ATOM 785 N N . ARG A 1 101 ? 27.412 -0.055 -36.857 1.00 95.81 101 ARG A N 1
ATOM 786 C CA . ARG A 1 101 ? 27.284 0.748 -38.080 1.00 95.81 101 ARG A CA 1
ATOM 787 C C . ARG A 1 101 ? 28.186 1.983 -38.062 1.00 95.81 101 ARG A C 1
ATOM 789 O O . ARG A 1 101 ? 28.751 2.331 -39.096 1.00 95.81 101 ARG A O 1
ATOM 796 N N . ILE A 1 102 ? 28.314 2.635 -36.910 1.00 97.31 102 ILE A N 1
ATOM 797 C CA . ILE A 1 102 ? 29.225 3.767 -36.718 1.00 97.31 102 ILE A CA 1
ATOM 798 C C . ILE A 1 102 ? 30.673 3.328 -36.962 1.00 97.31 102 ILE A C 1
ATOM 800 O O . ILE A 1 102 ? 31.355 3.975 -37.749 1.00 97.31 102 ILE A O 1
ATOM 804 N N . ALA A 1 103 ? 31.113 2.213 -36.368 1.00 95.94 103 ALA A N 1
ATOM 805 C CA . ALA A 1 103 ? 32.473 1.695 -36.548 1.00 95.94 103 ALA A CA 1
ATOM 806 C C . ALA A 1 103 ? 32.794 1.353 -38.018 1.00 95.94 103 A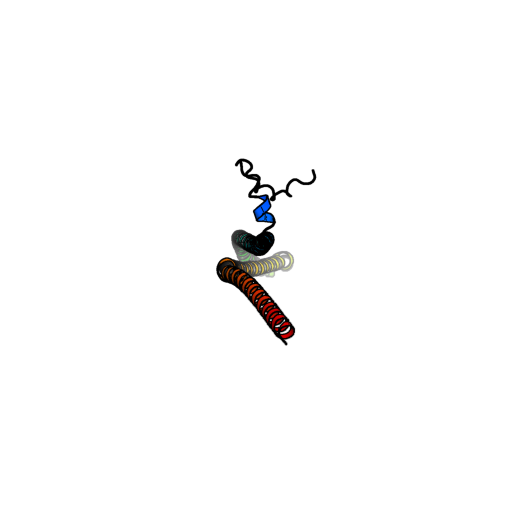LA A C 1
ATOM 808 O O . ALA A 1 103 ? 33.883 1.658 -38.505 1.00 95.94 103 ALA A O 1
ATOM 809 N N . ASP A 1 104 ? 31.828 0.782 -38.746 1.00 94.88 104 ASP A N 1
ATOM 810 C CA . ASP A 1 104 ? 31.974 0.490 -40.178 1.00 94.88 104 ASP A CA 1
ATOM 811 C C . ASP A 1 104 ? 32.060 1.772 -41.028 1.00 94.88 104 ASP A C 1
ATOM 813 O O . ASP A 1 104 ? 32.770 1.816 -42.032 1.00 94.88 104 ASP A O 1
ATOM 817 N N . THR A 1 105 ? 31.326 2.821 -40.638 1.00 94.44 105 THR A N 1
ATOM 818 C CA . THR A 1 105 ? 31.235 4.088 -41.391 1.00 94.44 105 THR A CA 1
ATOM 819 C C . THR A 1 105 ? 32.427 5.005 -41.116 1.00 94.44 105 THR A C 1
ATOM 821 O O . THR A 1 105 ? 32.820 5.768 -41.988 1.00 94.44 105 THR A O 1
ATOM 824 N N . GLU A 1 106 ? 33.052 4.894 -39.946 1.00 93.69 106 GLU A N 1
ATOM 825 C CA . GLU A 1 106 ? 34.131 5.771 -39.478 1.00 93.69 106 GLU A CA 1
ATOM 826 C C . GLU A 1 106 ? 35.335 5.858 -40.427 1.00 93.69 106 GLU A C 1
ATOM 828 O O . GLU A 1 106 ? 35.929 6.921 -40.571 1.00 93.69 106 GLU A O 1
ATOM 833 N N . HIS A 1 107 ? 35.665 4.769 -41.125 1.00 90.50 107 HIS A N 1
ATOM 834 C CA . HIS A 1 107 ? 36.773 4.753 -42.085 1.00 90.50 107 HIS A CA 1
ATOM 835 C C . HIS A 1 107 ? 36.413 5.385 -43.438 1.00 90.50 107 HIS A C 1
ATOM 837 O O . HIS A 1 107 ? 37.305 5.812 -44.168 1.00 90.50 107 HIS A O 1
ATOM 843 N N . ALA A 1 108 ? 35.125 5.409 -43.791 1.00 93.50 108 ALA A N 1
ATOM 844 C CA . ALA A 1 108 ? 34.637 5.881 -45.085 1.00 93.50 108 ALA A CA 1
ATOM 845 C C . ALA A 1 108 ? 34.137 7.332 -45.027 1.00 93.50 108 ALA A C 1
ATOM 847 O O . ALA A 1 108 ? 34.430 8.115 -45.927 1.00 93.50 108 ALA A O 1
ATOM 848 N N . ASP A 1 109 ? 33.401 7.685 -43.972 1.00 95.62 109 ASP A N 1
ATOM 849 C CA . ASP A 1 109 ? 32.844 9.016 -43.738 1.00 95.62 109 ASP A CA 1
ATOM 850 C C . ASP A 1 109 ? 32.820 9.330 -42.224 1.00 95.62 109 ASP A C 1
ATOM 852 O O . ASP A 1 109 ? 31.839 9.047 -41.524 1.00 95.62 109 ASP A O 1
ATOM 856 N N . PRO A 1 110 ? 33.910 9.920 -41.696 1.00 94.50 110 PRO A N 1
ATOM 857 C CA . PRO A 1 110 ? 34.010 10.283 -40.284 1.00 94.50 110 PRO A CA 1
ATOM 858 C C . PRO A 1 110 ? 32.942 11.290 -39.836 1.00 94.50 110 PRO A C 1
ATOM 860 O O . PRO A 1 110 ? 32.452 11.207 -38.712 1.00 94.50 110 PRO A O 1
ATOM 863 N N . VAL A 1 111 ? 32.543 12.220 -40.713 1.00 96.38 111 VAL A N 1
ATOM 864 C CA . VAL A 1 111 ? 31.551 13.259 -40.385 1.00 96.38 111 VAL A CA 1
ATOM 865 C C . VAL A 1 111 ? 30.177 12.623 -40.192 1.00 96.38 111 VAL A C 1
ATOM 867 O O . VAL A 1 111 ? 29.472 12.935 -39.231 1.00 96.38 111 VAL A O 1
ATOM 870 N N . GLN A 1 112 ? 29.810 11.683 -41.065 1.00 94.75 112 GLN A N 1
ATOM 871 C CA . GLN A 1 112 ? 28.580 10.913 -40.906 1.00 94.75 112 GLN A CA 1
ATOM 872 C C . GLN A 1 112 ? 28.612 10.026 -39.652 1.00 94.75 112 GLN A C 1
ATOM 874 O O . GLN A 1 112 ? 27.596 9.904 -38.964 1.00 94.75 112 GLN A O 1
ATOM 879 N N . ALA A 1 113 ? 29.758 9.416 -39.334 1.00 96.50 113 ALA A N 1
ATOM 880 C CA . ALA A 1 113 ? 29.914 8.612 -38.124 1.00 96.50 113 ALA A CA 1
ATOM 881 C C . ALA A 1 113 ? 29.702 9.448 -36.846 1.00 96.50 113 ALA A C 1
ATOM 883 O O . ALA A 1 113 ? 29.001 9.002 -35.934 1.00 96.50 113 ALA A O 1
ATOM 884 N N . ASP A 1 114 ? 30.229 10.674 -36.801 1.00 96.88 114 ASP A N 1
ATOM 885 C CA . ASP A 1 114 ? 30.018 11.597 -35.682 1.00 96.88 114 ASP A CA 1
ATOM 886 C C . ASP A 1 114 ? 28.557 12.044 -35.551 1.00 96.88 114 ASP A C 1
ATOM 888 O O . ASP A 1 114 ? 28.018 12.041 -34.440 1.00 96.88 114 ASP A O 1
ATOM 892 N N . ALA A 1 115 ? 27.877 12.331 -36.666 1.00 96.25 115 ALA A N 1
ATOM 893 C CA . ALA A 1 115 ? 26.445 12.637 -36.652 1.00 96.25 115 ALA A CA 1
ATOM 894 C C . ALA A 1 115 ? 25.617 11.463 -36.091 1.00 96.25 115 ALA A C 1
ATOM 896 O O . ALA A 1 115 ? 24.776 11.651 -35.216 1.00 96.25 115 ALA A O 1
ATOM 897 N N . LEU A 1 116 ? 25.904 10.222 -36.504 1.00 96.56 116 LEU A N 1
ATOM 898 C CA . LEU A 1 116 ? 25.225 9.030 -35.975 1.00 96.56 116 LEU A CA 1
ATOM 899 C C . LEU A 1 116 ? 25.476 8.815 -34.473 1.00 96.56 116 LEU A C 1
ATOM 901 O O . LEU A 1 116 ? 24.577 8.363 -33.757 1.00 96.56 116 LEU A O 1
ATOM 905 N N . ARG A 1 117 ? 26.675 9.137 -33.970 1.00 97.75 117 ARG A N 1
ATOM 906 C CA . ARG A 1 117 ? 26.966 9.074 -32.527 1.00 97.75 117 ARG A CA 1
ATOM 907 C C . ARG A 1 117 ? 26.110 10.058 -31.739 1.00 97.75 117 ARG A C 1
ATOM 909 O O . ARG A 1 117 ? 25.500 9.659 -30.746 1.00 97.75 117 ARG A O 1
ATOM 916 N N . ALA A 1 118 ? 26.093 11.318 -32.170 1.00 97.19 118 ALA A N 1
ATOM 917 C CA . ALA A 1 118 ? 25.421 12.399 -31.461 1.00 97.19 118 ALA A CA 1
ATOM 918 C C . ALA A 1 118 ? 23.893 12.300 -31.565 1.00 97.19 118 ALA A C 1
ATOM 920 O O . ALA A 1 118 ? 23.203 12.385 -30.550 1.00 97.19 118 ALA A O 1
ATOM 921 N N . ASP A 1 119 ? 23.374 12.049 -32.767 1.00 97.31 119 ASP A N 1
ATOM 922 C CA . ASP A 1 119 ? 21.944 12.184 -33.057 1.00 97.31 119 ASP A CA 1
ATOM 923 C C . ASP A 1 119 ? 21.167 10.872 -32.891 1.00 97.31 119 ASP A C 1
ATOM 925 O O . ASP A 1 119 ? 19.940 10.889 -32.787 1.00 97.31 119 ASP A O 1
ATOM 929 N N . VAL A 1 120 ? 21.857 9.723 -32.855 1.00 97.38 120 VAL A N 1
ATOM 930 C CA . VAL A 1 120 ? 21.212 8.402 -32.756 1.00 97.38 120 VAL A CA 1
ATOM 931 C C . VAL A 1 120 ? 21.709 7.612 -31.552 1.00 97.38 120 VAL A C 1
ATOM 933 O O . VAL A 1 120 ? 20.914 7.295 -30.667 1.00 97.38 120 VAL A O 1
ATOM 936 N N . LEU A 1 121 ? 23.006 7.290 -31.484 1.00 98.12 121 LEU A N 1
ATOM 937 C CA . LEU A 1 121 ? 23.530 6.396 -30.443 1.00 98.12 121 LEU A CA 1
ATOM 938 C C . LEU A 1 121 ? 23.326 6.973 -29.038 1.00 98.12 121 LEU A C 1
ATOM 940 O O . LEU A 1 121 ? 22.866 6.269 -28.139 1.00 98.12 121 LEU A O 1
ATOM 944 N N . PHE A 1 122 ? 23.640 8.254 -28.844 1.00 98.25 122 PHE A N 1
ATOM 945 C CA . PHE A 1 122 ? 23.483 8.904 -27.547 1.00 98.25 122 PHE A CA 1
ATOM 946 C C . PHE A 1 122 ? 22.013 8.937 -27.074 1.00 98.25 122 PHE A C 1
ATOM 948 O O . PHE A 1 122 ? 21.753 8.436 -25.975 1.00 98.25 122 PHE A O 1
ATOM 955 N N . PRO A 1 123 ? 21.028 9.389 -27.880 1.00 98.31 123 PRO A N 1
ATOM 956 C CA . PRO A 1 123 ? 19.614 9.296 -27.512 1.00 98.31 123 PRO A CA 1
ATOM 957 C C . PRO A 1 123 ? 19.122 7.870 -27.230 1.00 98.31 123 PRO A C 1
ATOM 959 O O . PRO A 1 123 ? 18.327 7.674 -26.310 1.00 98.31 123 PRO A O 1
ATOM 962 N N . VAL A 1 124 ? 19.598 6.860 -27.971 1.00 98.44 124 VAL A N 1
ATOM 963 C CA . VAL A 1 124 ? 19.245 5.448 -27.721 1.00 98.44 124 VAL A CA 1
ATOM 964 C C . VAL A 1 124 ? 19.723 5.000 -26.339 1.00 98.44 124 VAL A C 1
ATOM 966 O O . VAL A 1 124 ? 18.941 4.424 -25.580 1.00 98.44 124 VAL A O 1
ATOM 969 N N . ARG A 1 125 ? 20.965 5.330 -25.967 1.00 98.50 125 ARG A N 1
ATOM 970 C CA . ARG A 1 125 ? 21.518 5.034 -24.633 1.00 98.50 125 ARG A CA 1
ATOM 971 C C . ARG A 1 125 ? 20.766 5.742 -23.521 1.00 98.50 125 ARG A C 1
ATOM 973 O O . ARG A 1 125 ? 20.449 5.120 -22.510 1.00 98.50 125 ARG A O 1
ATOM 980 N N . GLN A 1 126 ? 20.455 7.024 -23.714 1.00 98.50 126 GLN A N 1
ATOM 981 C CA . GLN A 1 126 ? 19.644 7.777 -22.758 1.00 98.50 126 GLN A CA 1
ATOM 982 C C . GLN A 1 126 ? 18.282 7.113 -22.568 1.00 98.50 126 GLN A C 1
ATOM 984 O O . GLN A 1 126 ? 17.871 6.856 -21.439 1.00 98.50 126 GLN A O 1
ATOM 989 N N . LYS A 1 127 ? 17.620 6.738 -23.669 1.00 98.38 127 LYS A N 1
ATOM 990 C CA . LYS A 1 127 ? 16.319 6.076 -23.602 1.00 98.38 127 LYS A CA 1
ATOM 991 C C . LYS A 1 127 ? 16.388 4.728 -22.890 1.00 98.38 127 LYS A C 1
ATOM 993 O O . LYS A 1 127 ? 15.491 4.424 -22.107 1.00 98.38 127 LYS A O 1
ATOM 998 N N . HIS A 1 128 ? 17.433 3.937 -23.132 1.00 98.44 128 HIS A N 1
ATOM 999 C CA . HIS A 1 128 ? 17.651 2.677 -22.424 1.00 98.44 128 HIS A CA 1
ATOM 1000 C C . HIS A 1 128 ? 17.777 2.901 -20.909 1.00 98.44 128 HIS A C 1
ATOM 1002 O O . HIS A 1 128 ? 17.082 2.253 -20.124 1.00 98.44 128 HIS A O 1
ATOM 1008 N N . GLN A 1 129 ? 18.585 3.880 -20.495 1.00 98.56 129 GLN A N 1
ATOM 1009 C CA . GLN A 1 129 ? 18.761 4.221 -19.084 1.00 98.56 129 GLN A CA 1
ATOM 1010 C C . GLN A 1 129 ? 17.460 4.718 -18.429 1.00 98.56 129 GLN A C 1
ATOM 1012 O O . GLN A 1 129 ? 17.153 4.337 -17.295 1.00 98.56 129 GLN A O 1
ATOM 1017 N N . ASP A 1 130 ? 16.665 5.520 -19.139 1.00 98.50 130 ASP A N 1
ATOM 1018 C CA . ASP A 1 130 ? 15.351 5.971 -18.669 1.00 98.50 130 ASP A CA 1
ATOM 1019 C C . ASP A 1 130 ? 14.394 4.790 -18.453 1.00 98.50 130 ASP A C 1
ATOM 1021 O O . ASP A 1 130 ? 13.682 4.745 -17.449 1.00 98.50 130 ASP A O 1
ATOM 1025 N N . LEU A 1 131 ? 14.391 3.812 -19.366 1.00 98.56 131 LEU A N 1
ATOM 1026 C CA . LEU A 1 131 ? 13.561 2.606 -19.258 1.00 98.56 131 LEU A CA 1
ATOM 1027 C C . LEU A 1 131 ? 13.953 1.757 -18.044 1.00 98.56 131 LEU A C 1
ATOM 1029 O O . LEU A 1 131 ? 13.079 1.353 -17.277 1.00 98.56 131 LEU A O 1
ATOM 1033 N N . LEU A 1 132 ? 15.253 1.542 -17.824 1.00 98.31 132 LEU A N 1
ATOM 1034 C CA . LEU A 1 132 ? 15.756 0.839 -16.637 1.00 98.31 132 LEU A CA 1
ATOM 1035 C C . LEU A 1 132 ? 15.389 1.572 -15.340 1.00 98.31 132 LEU A C 1
ATOM 1037 O O . LEU A 1 132 ? 15.026 0.949 -14.342 1.00 98.31 132 LEU A O 1
ATOM 1041 N N . THR A 1 133 ? 15.425 2.903 -15.365 1.00 98.50 133 THR A N 1
ATOM 1042 C CA . THR A 1 133 ? 15.029 3.732 -14.222 1.00 98.50 133 THR A CA 1
ATOM 1043 C C . THR A 1 133 ? 13.533 3.592 -13.934 1.00 98.50 133 THR A C 1
ATOM 1045 O O . THR A 1 133 ? 13.140 3.394 -12.784 1.00 98.50 133 THR A O 1
ATOM 1048 N N . GLN A 1 134 ? 12.686 3.618 -14.968 1.00 98.25 134 GLN A N 1
ATOM 1049 C CA . GLN A 1 134 ? 11.245 3.393 -14.820 1.00 98.25 134 GLN A CA 1
ATOM 1050 C C . GLN A 1 134 ? 10.934 1.982 -14.305 1.00 98.25 134 GLN A C 1
ATOM 1052 O O . GLN A 1 134 ? 10.106 1.839 -13.407 1.00 98.25 134 GLN A O 1
ATOM 1057 N N . LEU A 1 135 ? 11.640 0.955 -14.790 1.00 98.38 135 LEU A N 1
ATOM 1058 C CA . LEU A 1 135 ? 11.536 -0.412 -14.268 1.00 98.38 135 LEU A CA 1
ATOM 1059 C C . LEU A 1 135 ? 11.847 -0.483 -12.773 1.00 98.38 135 LEU A C 1
ATOM 1061 O O . LEU A 1 135 ? 11.103 -1.119 -12.027 1.00 98.38 135 LEU A O 1
ATOM 1065 N N . ALA A 1 136 ? 12.908 0.191 -12.325 1.00 97.69 136 ALA A N 1
ATOM 1066 C CA . ALA A 1 136 ? 13.270 0.233 -10.913 1.00 97.69 136 ALA A CA 1
ATOM 1067 C C . ALA A 1 136 ? 12.177 0.899 -10.060 1.00 97.69 136 ALA A C 1
ATOM 1069 O O . ALA A 1 136 ? 11.804 0.360 -9.017 1.00 97.69 136 ALA A O 1
ATOM 1070 N N . VAL A 1 137 ? 11.615 2.024 -10.517 1.00 98.12 137 VAL A N 1
ATOM 1071 C CA . VAL A 1 137 ? 10.506 2.713 -9.828 1.00 98.12 137 VAL A CA 1
ATOM 1072 C C . VAL A 1 137 ? 9.263 1.824 -9.760 1.00 98.12 137 VAL A C 1
ATOM 1074 O O . VAL A 1 137 ? 8.647 1.704 -8.700 1.00 98.12 137 VAL A O 1
ATOM 1077 N N . CYS A 1 138 ? 8.912 1.146 -10.855 1.00 97.44 138 CYS A N 1
ATOM 1078 C CA . CYS A 1 138 ? 7.811 0.190 -10.863 1.00 97.44 138 CYS A CA 1
ATOM 1079 C C . CYS A 1 138 ? 8.065 -0.961 -9.875 1.00 97.44 138 CYS A C 1
ATOM 1081 O O . CYS A 1 138 ? 7.227 -1.227 -9.015 1.00 97.44 138 CYS A O 1
ATOM 1083 N N . ALA A 1 139 ? 9.237 -1.596 -9.918 1.00 96.38 139 ALA A N 1
ATOM 1084 C CA . ALA A 1 139 ? 9.578 -2.680 -8.998 1.00 96.38 139 ALA A CA 1
ATOM 1085 C C . ALA A 1 139 ? 9.478 -2.241 -7.523 1.00 96.38 139 ALA A C 1
ATOM 1087 O O . ALA A 1 139 ? 8.936 -2.970 -6.691 1.00 96.38 139 ALA A O 1
ATOM 1088 N N . GLN A 1 140 ? 9.929 -1.025 -7.199 1.00 97.62 140 GLN A N 1
ATOM 1089 C CA . GLN A 1 140 ? 9.775 -0.448 -5.861 1.00 97.62 140 GLN A CA 1
ATOM 1090 C C . GLN A 1 140 ? 8.302 -0.252 -5.482 1.00 97.62 140 GLN A C 1
ATOM 1092 O O . GLN A 1 140 ? 7.899 -0.637 -4.383 1.00 97.62 140 GLN A O 1
ATOM 1097 N N . GLY A 1 141 ? 7.487 0.289 -6.393 1.00 97.19 141 GLY A N 1
ATOM 1098 C CA . GLY A 1 141 ? 6.043 0.434 -6.199 1.00 97.19 141 GLY A CA 1
ATOM 1099 C C . GLY A 1 141 ? 5.350 -0.906 -5.937 1.00 97.19 141 GLY A C 1
ATOM 1100 O O . GLY A 1 141 ? 4.584 -1.023 -4.982 1.00 97.19 141 GLY A O 1
ATOM 1101 N N . TYR A 1 142 ? 5.685 -1.939 -6.716 1.00 97.31 142 TYR A N 1
ATOM 1102 C CA . TYR A 1 142 ? 5.165 -3.300 -6.549 1.00 97.31 142 TYR A CA 1
ATOM 1103 C C . TYR A 1 142 ? 5.445 -3.846 -5.139 1.00 97.31 142 TYR A C 1
ATOM 1105 O O . TYR A 1 142 ? 4.539 -4.319 -4.448 1.00 97.31 142 TYR A O 1
ATOM 1113 N N . LEU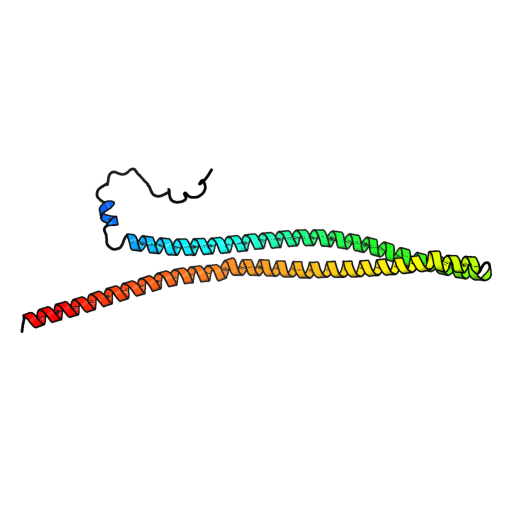 A 1 143 ? 6.698 -3.746 -4.681 1.00 96.50 143 LEU A N 1
ATOM 1114 C CA . LEU A 1 143 ? 7.110 -4.231 -3.360 1.00 96.50 143 LEU A CA 1
ATOM 1115 C C . LEU A 1 143 ? 6.459 -3.436 -2.221 1.00 96.50 143 LEU A C 1
ATOM 1117 O O . LEU A 1 143 ? 6.059 -4.018 -1.210 1.00 96.50 143 LEU A O 1
ATOM 1121 N N . ALA A 1 144 ? 6.319 -2.118 -2.384 1.00 97.50 144 ALA A N 1
ATOM 1122 C CA . ALA A 1 144 ? 5.640 -1.267 -1.412 1.00 97.50 144 ALA A CA 1
ATOM 1123 C C . ALA A 1 144 ? 4.162 -1.660 -1.256 1.00 97.50 144 ALA A C 1
ATOM 1125 O O . ALA A 1 144 ? 3.684 -1.809 -0.129 1.00 97.50 144 ALA A O 1
ATOM 1126 N N . MET A 1 145 ? 3.457 -1.917 -2.364 1.00 97.94 145 MET A N 1
ATOM 1127 C CA . MET A 1 145 ? 2.072 -2.408 -2.334 1.00 97.94 145 MET A CA 1
ATOM 1128 C C . MET A 1 145 ? 1.956 -3.743 -1.584 1.00 97.94 145 MET A C 1
ATOM 1130 O O . MET A 1 145 ? 1.019 -3.930 -0.808 1.00 97.94 145 MET A O 1
ATOM 1134 N N . ASP A 1 146 ? 2.928 -4.648 -1.733 1.00 95.25 146 ASP A N 1
ATOM 1135 C CA . ASP A 1 146 ? 2.954 -5.921 -1.001 1.00 95.25 146 ASP A CA 1
ATOM 1136 C C . ASP A 1 146 ? 3.183 -5.757 0.511 1.00 95.25 146 ASP A C 1
ATOM 1138 O O . ASP A 1 146 ? 2.703 -6.573 1.307 1.00 95.25 146 ASP A O 1
ATOM 1142 N N . VAL A 1 147 ? 3.913 -4.724 0.940 1.00 97.56 147 VAL A N 1
ATOM 1143 C CA . VAL A 1 147 ? 4.035 -4.371 2.365 1.00 97.56 147 VAL A CA 1
ATOM 1144 C C . VAL A 1 147 ? 2.704 -3.838 2.892 1.00 97.56 147 VAL A C 1
ATOM 1146 O O . VAL A 1 147 ? 2.218 -4.330 3.910 1.00 97.56 147 VAL A O 1
ATOM 1149 N N . VAL A 1 148 ? 2.076 -2.896 2.180 1.00 98.00 148 VAL A N 1
ATOM 1150 C CA . VAL A 1 148 ? 0.780 -2.318 2.582 1.00 98.00 148 VAL A CA 1
ATOM 1151 C C . VAL A 1 148 ? -0.296 -3.399 2.676 1.00 98.00 148 VAL A C 1
ATOM 1153 O O . VAL A 1 148 ? -0.981 -3.489 3.691 1.00 98.00 148 VAL A O 1
ATOM 1156 N N . ARG A 1 149 ? -0.387 -4.289 1.681 1.00 97.88 149 ARG A N 1
ATOM 1157 C CA . ARG A 1 149 ? -1.350 -5.399 1.676 1.00 97.88 149 ARG A CA 1
ATOM 1158 C C . ARG A 1 149 ? -1.204 -6.301 2.906 1.00 97.88 149 ARG A C 1
ATOM 1160 O O . ARG A 1 149 ? -2.195 -6.647 3.543 1.00 97.88 149 ARG A O 1
ATOM 1167 N N . ARG A 1 150 ? 0.032 -6.669 3.264 1.00 97.75 150 ARG A N 1
ATOM 1168 C CA . ARG A 1 150 ? 0.307 -7.487 4.460 1.00 97.75 150 ARG A CA 1
ATOM 1169 C C . ARG A 1 150 ? -0.059 -6.756 5.749 1.00 97.75 150 ARG A C 1
ATOM 1171 O O . ARG A 1 150 ? -0.623 -7.370 6.650 1.00 97.75 150 ARG A O 1
ATOM 1178 N N . ASN A 1 151 ? 0.215 -5.456 5.826 1.00 98.00 151 ASN A N 1
ATOM 1179 C CA . ASN A 1 151 ? -0.184 -4.646 6.975 1.00 98.00 151 ASN A CA 1
ATOM 1180 C C . ASN A 1 151 ? -1.710 -4.583 7.107 1.00 98.00 151 ASN A C 1
ATOM 1182 O O . ASN A 1 151 ? -2.228 -4.765 8.206 1.00 98.00 151 ASN A O 1
ATOM 1186 N N . ASN A 1 152 ? -2.430 -4.407 5.999 1.00 98.25 152 ASN A N 1
ATOM 1187 C CA . ASN A 1 152 ? -3.891 -4.450 5.979 1.00 98.25 152 ASN A CA 1
ATOM 1188 C C . ASN A 1 152 ? -4.421 -5.811 6.453 1.00 98.25 152 ASN A C 1
ATOM 1190 O O . ASN A 1 152 ? -5.337 -5.847 7.272 1.00 98.25 152 ASN A O 1
ATOM 1194 N N . ASP A 1 153 ? -3.818 -6.923 6.015 1.00 98.06 153 ASP A N 1
ATOM 1195 C CA . ASP A 1 153 ? -4.185 -8.269 6.479 1.00 98.06 153 ASP A CA 1
ATOM 1196 C C . ASP A 1 153 ? -4.011 -8.415 8.006 1.00 98.06 153 ASP A C 1
ATOM 1198 O O . ASP A 1 153 ? -4.886 -8.956 8.689 1.00 98.06 153 ASP A O 1
ATOM 1202 N N . GLU A 1 154 ? -2.911 -7.908 8.571 1.00 98.06 154 GLU A N 1
ATOM 1203 C CA . GLU A 1 154 ? -2.676 -7.932 10.022 1.00 98.06 154 GLU A CA 1
ATOM 1204 C C . GLU A 1 154 ? -3.608 -6.990 10.794 1.00 98.06 154 GLU A C 1
ATOM 1206 O O . GLU A 1 154 ? -4.093 -7.349 11.871 1.00 98.06 154 GLU A O 1
ATOM 1211 N N . LEU A 1 155 ? -3.930 -5.821 10.236 1.00 97.19 155 LEU A N 1
ATOM 1212 C CA . LEU A 1 155 ? -4.915 -4.905 10.810 1.00 97.19 155 LEU A CA 1
ATOM 1213 C C . LEU A 1 155 ? -6.310 -5.533 10.828 1.00 97.19 155 LEU A C 1
ATOM 1215 O O . LEU A 1 155 ? -6.978 -5.486 11.860 1.00 97.19 155 LEU A O 1
ATOM 1219 N N . ILE A 1 156 ? -6.726 -6.200 9.748 1.00 96.38 156 ILE A N 1
ATOM 1220 C CA . ILE A 1 156 ? -8.000 -6.932 9.672 1.00 96.38 156 ILE A CA 1
ATOM 1221 C C . ILE A 1 156 ? -8.090 -7.982 10.788 1.00 96.38 156 ILE A C 1
ATOM 1223 O O . ILE A 1 156 ? -9.121 -8.067 11.464 1.00 96.38 156 ILE A O 1
ATOM 1227 N N . LYS A 1 157 ? -7.013 -8.748 11.023 1.00 95.44 157 LYS A N 1
ATOM 1228 C CA . LYS A 1 157 ? -6.924 -9.723 12.129 1.00 95.44 157 LYS A CA 1
ATOM 1229 C C . LYS A 1 157 ? -6.926 -9.040 13.499 1.00 95.44 157 LYS A C 1
ATOM 1231 O O . LYS A 1 157 ? -7.536 -9.536 14.445 1.00 95.44 157 LYS A O 1
ATOM 1236 N N . GLY A 1 158 ? -6.224 -7.915 13.639 1.00 93.81 158 GLY A N 1
ATOM 1237 C CA . GLY A 1 158 ? -6.198 -7.107 14.860 1.00 93.81 158 GLY A CA 1
ATOM 1238 C C . GLY A 1 158 ? -7.587 -6.602 15.244 1.00 93.81 158 GLY A C 1
ATOM 1239 O O . GLY A 1 158 ? -8.002 -6.749 16.394 1.00 93.81 158 GLY A O 1
ATOM 1240 N N . VAL A 1 159 ? -8.329 -6.094 14.262 1.00 93.19 159 VAL A N 1
ATOM 1241 C CA . VAL A 1 159 ? -9.715 -5.649 14.410 1.00 93.19 159 VAL A CA 1
ATOM 1242 C C . VAL A 1 159 ? -10.627 -6.796 14.840 1.00 93.19 159 VAL A C 1
ATOM 1244 O O . VAL A 1 159 ? -11.406 -6.621 15.774 1.00 93.19 159 VAL A O 1
ATOM 1247 N N . ASP A 1 160 ? -10.509 -7.972 14.221 1.00 91.12 160 ASP A N 1
ATOM 1248 C CA . ASP A 1 160 ? -11.333 -9.138 14.564 1.00 91.12 160 ASP A CA 1
ATOM 1249 C C . ASP A 1 160 ? -11.109 -9.606 16.017 1.00 91.12 160 ASP A C 1
ATOM 1251 O O . ASP A 1 160 ? -12.056 -9.808 16.788 1.00 91.12 160 ASP A O 1
ATOM 1255 N N . ARG A 1 161 ? -9.838 -9.655 16.442 1.00 91.06 161 ARG A N 1
ATOM 1256 C CA . ARG A 1 161 ? -9.459 -9.947 17.834 1.00 91.06 161 ARG A CA 1
ATOM 1257 C C . ARG A 1 161 ? -9.994 -8.897 18.808 1.00 91.06 161 ARG A C 1
ATOM 1259 O O . ARG A 1 161 ? -10.547 -9.259 19.847 1.00 91.06 161 ARG A O 1
ATOM 1266 N N . ALA A 1 162 ? -9.872 -7.611 18.479 1.00 87.12 162 ALA A N 1
ATOM 1267 C CA . ALA A 1 162 ? -10.373 -6.525 19.321 1.00 87.12 162 ALA A CA 1
ATOM 1268 C C . ALA A 1 162 ? -11.908 -6.559 19.449 1.00 87.12 162 ALA A C 1
ATOM 1270 O O . ALA A 1 162 ? -12.452 -6.433 20.550 1.00 87.12 162 ALA A O 1
ATOM 1271 N N . ALA A 1 163 ? -12.611 -6.788 18.337 1.00 85.88 163 ALA A N 1
ATOM 1272 C CA . ALA A 1 163 ? -14.067 -6.859 18.300 1.00 85.88 163 ALA A CA 1
ATOM 1273 C C . ALA A 1 163 ? -14.625 -8.038 19.111 1.00 85.88 163 ALA A C 1
ATOM 1275 O O . ALA A 1 163 ? -15.725 -7.929 19.651 1.00 85.88 163 ALA A O 1
ATOM 1276 N N . THR A 1 164 ? -13.877 -9.136 19.233 1.00 85.75 164 THR A N 1
ATOM 1277 C CA . THR A 1 164 ? -14.316 -10.319 19.983 1.00 85.75 164 THR A CA 1
ATOM 1278 C C . THR A 1 164 ? -13.851 -10.276 21.438 1.00 85.75 164 THR A C 1
ATOM 1280 O O . THR A 1 164 ? -14.671 -10.255 22.359 1.00 85.75 164 THR A O 1
ATOM 1283 N N . THR A 1 165 ? -12.540 -10.228 21.677 1.00 87.75 165 THR A N 1
ATOM 1284 C CA . THR A 1 165 ? -11.962 -10.397 23.018 1.00 87.75 165 THR A CA 1
ATOM 1285 C C . THR A 1 165 ? -12.052 -9.119 23.845 1.00 87.75 165 THR A C 1
ATOM 1287 O O . THR A 1 165 ? -12.576 -9.146 24.960 1.00 87.75 165 THR A O 1
ATOM 1290 N N . THR A 1 166 ? -11.596 -7.983 23.308 1.00 81.12 166 THR A N 1
ATOM 1291 C CA . THR A 1 166 ? -11.590 -6.707 24.045 1.00 81.12 166 THR A CA 1
ATOM 1292 C C . THR A 1 166 ? -13.009 -6.229 24.330 1.00 81.12 166 THR A C 1
ATOM 1294 O O . THR A 1 166 ? -13.304 -5.780 25.437 1.00 81.12 166 THR A O 1
ATOM 1297 N N . LEU A 1 167 ? -13.922 -6.395 23.371 1.00 83.12 167 LEU A N 1
ATOM 1298 C CA . LEU A 1 167 ? -15.335 -6.091 23.579 1.00 83.12 167 LEU A CA 1
ATOM 1299 C C . LEU A 1 167 ? -15.965 -6.958 24.675 1.00 83.12 167 LEU A C 1
ATOM 1301 O O . LEU A 1 167 ? -16.722 -6.446 25.500 1.00 83.12 167 LEU A O 1
ATOM 1305 N N . SER A 1 168 ? -15.669 -8.260 24.688 1.00 84.38 168 SER A N 1
ATOM 1306 C CA . SER A 1 168 ? -16.185 -9.170 25.716 1.00 84.38 168 SER A CA 1
ATOM 1307 C C . SER A 1 168 ? -15.681 -8.770 27.100 1.00 84.38 168 SER A C 1
ATOM 1309 O O . SER A 1 168 ? -16.479 -8.660 28.031 1.00 84.38 168 SER A O 1
ATOM 1311 N N . ALA A 1 169 ? -14.391 -8.442 27.218 1.00 81.31 169 ALA A N 1
ATOM 1312 C CA . ALA A 1 169 ? -13.814 -7.919 28.453 1.00 81.31 169 ALA A CA 1
ATOM 1313 C C . ALA A 1 169 ? -14.495 -6.612 28.900 1.00 81.31 169 ALA A C 1
ATOM 1315 O O . ALA A 1 169 ? -14.862 -6.481 30.066 1.00 81.31 169 ALA A O 1
ATOM 1316 N N . LEU A 1 170 ? -14.747 -5.676 27.978 1.00 81.88 170 LEU A N 1
ATOM 1317 C CA . LEU A 1 170 ? -15.462 -4.429 28.275 1.00 81.88 170 LEU A CA 1
ATOM 1318 C C . LEU A 1 170 ? -16.901 -4.678 28.744 1.00 81.88 170 LEU A C 1
ATOM 1320 O O . LEU A 1 170 ? -17.342 -4.056 29.709 1.00 81.88 170 LEU A O 1
ATOM 1324 N N . ARG A 1 171 ? -17.633 -5.608 28.118 1.00 82.88 171 ARG A N 1
ATOM 1325 C CA . ARG A 1 171 ? -18.991 -5.986 28.552 1.00 82.88 171 ARG A CA 1
ATOM 1326 C C . ARG A 1 171 ? -18.996 -6.572 29.965 1.00 82.88 171 ARG A C 1
ATOM 1328 O O . ARG A 1 171 ? -19.859 -6.218 30.772 1.00 82.88 171 ARG A O 1
ATOM 1335 N N . ILE A 1 172 ? -18.022 -7.429 30.279 1.00 85.75 172 ILE A N 1
ATOM 1336 C CA . ILE A 1 172 ? -17.832 -7.977 31.628 1.00 85.75 172 ILE A CA 1
ATOM 1337 C C . ILE A 1 172 ? -17.525 -6.842 32.613 1.00 85.75 172 ILE A C 1
ATOM 1339 O O . ILE A 1 172 ? -18.197 -6.733 33.636 1.00 85.75 172 ILE A O 1
ATOM 1343 N N . ALA A 1 173 ? -16.586 -5.951 32.282 1.00 79.56 173 ALA A N 1
ATOM 1344 C CA . ALA A 1 173 ? -16.206 -4.821 33.129 1.00 79.56 173 ALA A CA 1
ATOM 1345 C C . ALA A 1 173 ? -17.387 -3.879 33.421 1.00 79.56 173 ALA A C 1
ATOM 1347 O O . ALA A 1 173 ? -17.600 -3.509 34.573 1.00 79.56 173 ALA A O 1
ATOM 1348 N N . VAL A 1 174 ? -18.203 -3.542 32.414 1.00 83.62 174 VAL A N 1
ATOM 1349 C CA . VAL A 1 174 ? -19.423 -2.728 32.586 1.00 83.62 174 VAL A CA 1
ATOM 1350 C C . VAL A 1 174 ? -20.434 -3.422 33.504 1.00 83.62 174 VAL A C 1
ATOM 1352 O O . VAL A 1 174 ? -21.051 -2.776 34.358 1.00 83.62 174 VAL A O 1
ATOM 1355 N N . THR A 1 175 ? -20.590 -4.739 33.360 1.00 83.12 175 THR A N 1
ATOM 1356 C CA . THR A 1 175 ? -21.480 -5.541 34.210 1.00 83.12 175 THR A CA 1
ATOM 1357 C C . THR A 1 175 ? -20.985 -5.567 35.660 1.00 83.12 175 THR A C 1
ATOM 1359 O O . THR A 1 175 ? -21.763 -5.287 36.572 1.00 83.12 175 THR A O 1
ATOM 1362 N N . LEU A 1 176 ? -19.687 -5.808 35.884 1.00 82.12 176 LEU A N 1
ATOM 1363 C CA . LEU A 1 176 ? -19.075 -5.769 37.217 1.00 82.12 176 LEU A CA 1
ATOM 1364 C C . LEU A 1 176 ? -19.174 -4.378 37.848 1.00 82.12 176 LEU A C 1
ATOM 1366 O O . LEU A 1 176 ? -19.576 -4.266 39.002 1.00 82.12 176 LEU A O 1
ATOM 1370 N N . ALA A 1 177 ? -18.868 -3.316 37.100 1.00 77.19 177 ALA A N 1
ATOM 1371 C CA . ALA A 1 177 ? -18.973 -1.943 37.591 1.00 77.19 177 ALA A CA 1
ATOM 1372 C C . ALA A 1 177 ? -20.410 -1.610 38.027 1.00 77.19 177 ALA A C 1
ATOM 1374 O O . ALA A 1 177 ? -20.624 -1.011 39.081 1.00 77.19 177 ALA A O 1
ATOM 1375 N N . SER A 1 178 ? -21.405 -2.074 37.263 1.00 79.81 178 SER A N 1
ATOM 1376 C CA . SER A 1 178 ? -22.823 -1.924 37.610 1.00 79.81 178 SER A CA 1
ATOM 1377 C C . SER A 1 178 ? -23.203 -2.692 38.882 1.00 79.81 178 SER A C 1
ATOM 1379 O O . SER A 1 178 ? -24.033 -2.210 39.656 1.00 79.81 178 SER A O 1
ATOM 1381 N N . ALA A 1 179 ? -22.613 -3.868 39.111 1.00 82.06 179 ALA A N 1
ATOM 1382 C CA . ALA A 1 179 ? -22.838 -4.673 40.310 1.00 82.06 179 ALA A CA 1
ATOM 1383 C C . ALA A 1 179 ? -22.162 -4.072 41.556 1.00 82.06 179 ALA A C 1
ATOM 1385 O O . ALA A 1 179 ? -22.799 -3.973 42.604 1.00 82.06 179 ALA A O 1
ATOM 1386 N N . LEU A 1 180 ? -20.913 -3.611 41.437 1.00 81.81 180 LEU A N 1
ATOM 1387 C CA . LEU A 1 180 ? -20.163 -2.966 42.522 1.00 81.81 180 LEU A CA 1
ATOM 1388 C C . LEU A 1 180 ? -20.828 -1.665 42.985 1.00 81.81 180 LEU A C 1
ATOM 1390 O O . LEU A 1 180 ? -20.939 -1.416 44.184 1.00 81.81 180 LEU A O 1
ATOM 1394 N N . GLU A 1 181 ? -21.334 -0.858 42.052 1.00 81.31 181 GLU A N 1
ATOM 1395 C CA . GLU A 1 181 ? -22.101 0.350 42.375 1.00 81.31 181 GLU A CA 1
ATOM 1396 C C . GLU A 1 181 ? -23.373 0.013 43.174 1.00 81.31 181 GLU A C 1
ATOM 1398 O O . GLU A 1 181 ? -23.706 0.695 44.146 1.00 81.31 181 GLU A O 1
ATOM 1403 N N . ASN A 1 182 ? -24.066 -1.073 42.815 1.00 77.88 182 ASN A N 1
ATOM 1404 C CA . ASN A 1 182 ? -25.223 -1.545 43.575 1.00 77.88 182 ASN A CA 1
ATOM 1405 C C . ASN A 1 182 ? -24.831 -2.024 44.976 1.00 77.88 182 ASN A C 1
ATOM 1407 O O . ASN A 1 182 ? -25.485 -1.643 45.946 1.00 77.88 182 ASN A O 1
ATOM 1411 N N . GLN A 1 183 ? -23.750 -2.800 45.098 1.00 80.69 183 GLN A N 1
ATOM 1412 C CA . GLN A 1 183 ? -23.231 -3.232 46.397 1.00 80.69 183 GLN A CA 1
ATOM 1413 C C . GLN A 1 183 ? -22.885 -2.036 47.287 1.00 80.69 183 GLN A C 1
ATOM 1415 O O . GLN A 1 183 ? -23.313 -1.993 48.437 1.00 80.69 183 GLN A O 1
ATOM 1420 N N . ARG A 1 184 ? -22.191 -1.023 46.750 1.00 84.56 184 ARG A N 1
ATOM 1421 C CA . ARG A 1 184 ? -21.833 0.192 47.494 1.00 84.56 184 ARG A CA 1
ATOM 1422 C C . ARG A 1 184 ? -23.064 0.910 48.049 1.00 84.56 184 ARG A C 1
ATOM 1424 O O . ARG A 1 184 ? -23.053 1.334 49.201 1.00 84.56 184 ARG A O 1
ATOM 1431 N N . ARG A 1 185 ? -24.138 1.011 47.259 1.00 81.75 185 ARG A N 1
ATOM 1432 C CA . ARG A 1 185 ? -25.402 1.621 47.707 1.00 81.75 185 ARG A CA 1
ATOM 1433 C C . ARG A 1 185 ? -26.078 0.825 48.815 1.00 81.75 185 ARG A C 1
ATOM 1435 O O . ARG A 1 185 ? -26.530 1.429 49.782 1.00 81.75 185 ARG A O 1
ATOM 1442 N N . VAL A 1 186 ? -26.151 -0.500 48.682 1.00 87.62 186 VAL A N 1
ATOM 1443 C CA . VAL A 1 186 ? -26.732 -1.366 49.721 1.00 87.62 186 VAL A CA 1
ATOM 1444 C C . VAL A 1 186 ? -25.939 -1.233 51.022 1.00 87.62 186 VAL A C 1
ATOM 1446 O O . VAL A 1 186 ? -26.536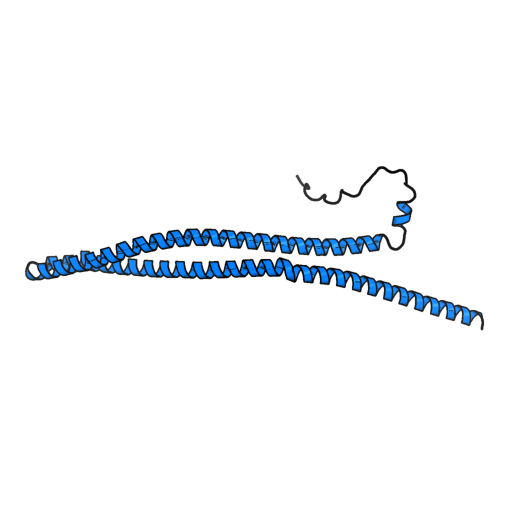 -1.048 52.079 1.00 87.62 186 VAL A O 1
ATOM 1449 N N . THR A 1 187 ? -24.606 -1.233 50.953 1.00 91.94 187 THR A N 1
ATOM 1450 C CA . THR A 1 187 ? -23.744 -1.024 52.125 1.00 91.94 187 THR A CA 1
ATOM 1451 C C . THR A 1 187 ? -24.012 0.320 52.803 1.00 91.94 187 THR A C 1
ATOM 1453 O O . THR A 1 187 ? -24.122 0.367 54.027 1.00 91.94 187 THR A O 1
ATOM 1456 N N . GLU A 1 188 ? -24.184 1.403 52.037 1.00 89.62 188 GLU A N 1
ATOM 1457 C CA . GLU A 1 188 ? -24.508 2.713 52.616 1.00 89.62 188 GLU A CA 1
ATOM 1458 C C . GLU A 1 188 ? -25.894 2.726 53.274 1.00 89.62 188 GLU A C 1
ATOM 1460 O O . GLU A 1 188 ? -26.056 3.255 54.369 1.00 89.62 188 GLU A O 1
ATOM 1465 N N . GLN A 1 189 ? -26.893 2.082 52.664 1.00 84.88 189 GLN A N 1
ATOM 1466 C CA . GLN A 1 189 ? -28.225 1.948 53.265 1.00 84.88 189 GLN A CA 1
ATOM 1467 C C . GLN A 1 189 ? -28.184 1.183 54.592 1.00 84.88 189 GLN A C 1
ATOM 1469 O O . GLN A 1 189 ? -28.819 1.600 55.559 1.00 84.88 189 GLN A O 1
ATOM 1474 N N . VAL A 1 190 ? -27.408 0.097 54.662 1.00 90.94 190 VAL A N 1
ATOM 1475 C CA . VAL A 1 190 ? -27.198 -0.665 55.904 1.00 90.94 190 VAL A CA 1
ATOM 1476 C C . VAL A 1 190 ? -26.499 0.192 56.961 1.00 90.94 190 VAL A C 1
ATOM 1478 O O . VAL A 1 190 ? -26.867 0.136 58.134 1.00 90.94 190 VAL A O 1
ATOM 1481 N N . ARG A 1 191 ? -25.516 1.008 56.561 1.00 88.25 191 ARG A N 1
ATOM 1482 C CA . ARG A 1 191 ? -24.803 1.927 57.459 1.00 88.25 191 ARG A CA 1
ATOM 1483 C C . ARG A 1 191 ? -25.745 2.964 58.069 1.00 88.25 191 ARG A C 1
ATOM 1485 O O . ARG A 1 191 ? -25.740 3.137 59.284 1.00 88.25 191 ARG A O 1
ATOM 1492 N N . VAL A 1 192 ? -26.579 3.596 57.242 1.00 92.44 192 VAL A N 1
ATOM 1493 C CA . VAL A 1 192 ? -27.595 4.559 57.693 1.00 92.44 192 VAL A CA 1
ATOM 1494 C C . VAL A 1 192 ? -28.579 3.895 58.657 1.00 92.44 192 VAL A C 1
ATOM 1496 O O . VAL A 1 192 ? -28.809 4.420 59.740 1.00 92.44 192 VAL A O 1
ATOM 1499 N N . LEU A 1 193 ? -29.093 2.707 58.320 1.00 89.44 193 LEU A N 1
ATOM 1500 C CA . LEU A 1 193 ? -30.034 1.975 59.175 1.00 89.44 193 LEU A CA 1
ATOM 1501 C C . LEU A 1 193 ? -29.438 1.654 60.556 1.00 89.44 193 LEU A C 1
ATOM 1503 O O . LEU A 1 193 ? -30.110 1.830 61.573 1.00 89.44 193 LEU A O 1
ATOM 1507 N N . ARG A 1 194 ? -28.176 1.202 60.599 1.00 86.75 194 ARG A N 1
ATOM 1508 C CA . ARG A 1 194 ? -27.460 0.946 61.858 1.00 86.75 194 ARG A CA 1
ATOM 1509 C C . ARG A 1 194 ? -27.338 2.214 62.699 1.00 86.75 194 ARG A C 1
ATOM 1511 O O . ARG A 1 194 ? -27.735 2.184 63.857 1.00 86.75 194 ARG A O 1
ATOM 1518 N N . SER A 1 195 ? -26.893 3.320 62.099 1.00 89.94 195 SER A N 1
ATOM 1519 C CA . SER A 1 195 ? -26.767 4.615 62.786 1.00 89.94 195 SER A CA 1
ATOM 1520 C C . SER A 1 195 ? -28.095 5.076 63.389 1.00 89.94 195 SER A C 1
ATOM 1522 O O . SER A 1 195 ? -28.152 5.422 64.564 1.00 89.94 195 SER A O 1
ATOM 1524 N N . THR A 1 196 ? -29.185 5.023 62.618 1.00 89.88 196 THR A N 1
ATOM 1525 C CA . THR A 1 196 ? -30.518 5.410 63.107 1.00 89.88 196 THR A CA 1
ATOM 1526 C C . THR A 1 196 ? -31.007 4.492 64.227 1.00 89.88 196 THR A C 1
ATOM 1528 O O . THR A 1 196 ? -31.633 4.951 65.177 1.00 89.88 196 THR A O 1
ATOM 1531 N N . THR A 1 197 ? -30.715 3.191 64.147 1.00 89.56 197 THR A N 1
ATOM 1532 C CA . THR A 1 197 ? -31.080 2.239 65.208 1.00 89.56 197 THR A CA 1
ATOM 1533 C C . THR A 1 197 ? -30.321 2.539 66.500 1.00 89.56 197 THR A C 1
ATOM 1535 O O . THR A 1 197 ? -30.922 2.551 67.570 1.00 89.56 197 THR A O 1
ATOM 1538 N N . GLU A 1 198 ? -29.019 2.819 66.410 1.00 91.31 198 GLU A N 1
ATOM 1539 C CA . GLU A 1 198 ? -28.195 3.210 67.559 1.00 91.31 198 GLU A CA 1
ATOM 1540 C C . GLU A 1 198 ? -28.687 4.516 68.201 1.00 91.31 198 GLU A C 1
ATOM 1542 O O . GLU A 1 198 ? -28.754 4.603 69.426 1.00 91.31 198 GLU A O 1
ATOM 1547 N N . GLU A 1 199 ? -29.087 5.507 67.397 1.00 91.94 199 GLU A N 1
ATOM 1548 C CA . GLU A 1 199 ? -29.697 6.755 67.880 1.00 91.94 199 GLU A CA 1
ATOM 1549 C C . GLU A 1 199 ? -31.032 6.513 68.597 1.00 91.94 199 GLU A C 1
ATOM 1551 O O . GLU A 1 199 ? -31.245 7.053 69.680 1.00 91.94 199 GLU A O 1
ATOM 1556 N N . LEU A 1 200 ? -31.907 5.664 68.046 1.00 89.81 200 LEU A N 1
ATOM 1557 C CA . LEU A 1 200 ? -33.183 5.308 68.679 1.00 89.81 200 LEU A CA 1
ATOM 1558 C C . LEU A 1 200 ? -32.986 4.555 69.999 1.00 89.81 200 LEU A C 1
ATOM 1560 O O . LEU A 1 200 ? -33.673 4.841 70.978 1.00 89.81 200 LEU A O 1
ATOM 1564 N N . ILE A 1 201 ? -32.045 3.605 70.046 1.00 88.94 201 ILE A N 1
ATOM 1565 C CA . ILE A 1 201 ? -31.712 2.878 71.279 1.00 88.94 201 ILE A CA 1
ATOM 1566 C C . ILE A 1 201 ? -31.167 3.847 72.332 1.00 88.94 201 ILE A C 1
ATOM 1568 O O . ILE A 1 201 ? -31.580 3.770 73.488 1.00 88.94 201 ILE A O 1
ATOM 1572 N N . ARG A 1 202 ? -30.285 4.777 71.941 1.00 89.69 202 ARG A N 1
ATOM 1573 C CA . ARG A 1 202 ? -29.746 5.803 72.844 1.00 89.69 202 ARG A CA 1
ATOM 1574 C C . ARG A 1 202 ? -30.847 6.711 73.389 1.00 89.69 202 ARG A C 1
ATOM 1576 O O . ARG A 1 202 ? -30.928 6.875 74.599 1.00 89.69 202 ARG A O 1
ATOM 1583 N N . GLY A 1 203 ? -31.728 7.217 72.525 1.00 88.50 203 GLY A N 1
ATOM 1584 C CA . GLY A 1 203 ? -32.854 8.057 72.943 1.00 88.50 203 GLY A CA 1
ATOM 1585 C C . GLY A 1 203 ? -33.820 7.332 73.886 1.00 88.50 203 GLY A C 1
ATOM 1586 O O . GLY A 1 203 ? -34.258 7.901 74.881 1.00 88.50 203 GLY A O 1
ATOM 1587 N N . ASN A 1 204 ? -34.101 6.049 73.636 1.00 86.44 204 ASN A N 1
ATOM 1588 C CA . ASN A 1 204 ? -34.901 5.237 74.556 1.00 86.44 204 ASN A CA 1
ATOM 1589 C C . ASN A 1 204 ? -34.207 5.036 75.912 1.00 86.44 204 ASN A C 1
ATOM 1591 O O . ASN A 1 204 ? -34.880 5.067 76.938 1.00 86.44 204 ASN A O 1
ATOM 1595 N N . ALA A 1 205 ? -32.886 4.833 75.931 1.00 85.50 205 ALA A N 1
ATOM 1596 C CA . ALA A 1 205 ? -32.122 4.688 77.169 1.00 85.50 205 ALA A CA 1
ATOM 1597 C C . ALA A 1 205 ? -32.097 5.987 77.994 1.00 85.50 205 ALA A C 1
ATOM 1599 O O . ALA A 1 205 ? -32.232 5.924 79.211 1.00 85.50 205 ALA A O 1
ATOM 1600 N N . GLU A 1 206 ? -31.986 7.151 77.346 1.00 85.31 206 GLU A N 1
ATOM 1601 C CA . GLU A 1 206 ? -32.044 8.467 78.002 1.00 85.31 206 GLU A CA 1
ATOM 1602 C C . GLU A 1 206 ? -33.423 8.766 78.609 1.00 85.31 206 GLU A C 1
ATOM 1604 O O . GLU A 1 206 ? -33.491 9.362 79.675 1.00 85.31 206 GLU A O 1
ATOM 1609 N N . MET A 1 207 ? -34.522 8.326 77.983 1.00 78.56 207 MET A N 1
ATOM 1610 C CA . MET A 1 207 ? -35.875 8.490 78.545 1.00 78.56 207 MET A CA 1
ATOM 1611 C C . MET A 1 207 ? -36.170 7.581 79.747 1.00 78.56 207 MET A C 1
ATOM 1613 O O . MET A 1 207 ? -37.160 7.797 80.445 1.00 78.56 207 MET A O 1
ATOM 1617 N N . LEU A 1 208 ? -35.370 6.532 79.949 1.00 69.12 208 LEU A N 1
ATOM 1618 C CA . LEU A 1 208 ? -35.521 5.579 81.052 1.00 69.12 208 LEU A CA 1
ATOM 1619 C C . LEU A 1 208 ? -34.624 5.905 82.260 1.00 69.12 208 LEU A C 1
ATOM 1621 O O . LEU A 1 208 ? -34.732 5.211 83.272 1.00 69.12 208 LEU A O 1
ATOM 1625 N N . ALA A 1 209 ? -33.750 6.909 82.150 1.00 56.69 209 ALA A N 1
ATOM 1626 C CA . ALA A 1 209 ? -32.877 7.404 83.217 1.00 56.69 209 ALA A CA 1
ATOM 1627 C C . ALA A 1 209 ? -33.509 8.599 83.946 1.00 56.69 209 ALA A C 1
ATOM 1629 O O . ALA A 1 209 ? -33.317 8.684 85.180 1.00 56.69 209 ALA A O 1
#

Secondary structure (DSSP, 8-state):
---SS--TT--------S-TTHHHHHTSSTTHHHHHHHHHHHHHHHHHHHHHHHHHHHHHHHHHHHHHHHHHHHHHHHHHHHHHHHHHHHHHHHHHHHHHHHHHHHTT-HHHHHHHIIIIIHHHHHHHHHHHHHHHHHHHHHHHHHHHHHHHHHHHHHHHHIIIIIHHHHHHHHHHHHHHHHHHHHHHHHHHHHHHHHHHHHHHHHHT-

pLDDT: mean 83.1, std 20.0, range [30.45, 98.56]